Protein AF-A0A0C2GC02-F1 (afdb_monomer_lite)

Organism: NCBI:txid51022

pLDDT: mean 90.94, std 6.21, range [60.19, 98.12]

Radius of gyration: 29.65 Å; chains: 1; bounding box: 71×43×89 Å

Secondary structure (DSSP, 8-state):
-EEEEEE---STTHHHHHHHHHHHHEEEEEEEEE---HHHH-SSS-HHHHHHHHHHHHHHTT-----------PPPP-EEEEEEEETTEEEEEEEEESSS-EEETTEEGGGPSPGGGHHHHHHHHHHH-GGGGTTEEEEEEEESS-HHHHHHHHHHHHHHHHHHHHHHHT-HHHHHHHHHHHHHH-GGGTS-----PPPP-SSSSSSS--PPP---

Foldseek 3Di:
DDQEAEDDDLAQCQLVVQLVCCVVPHDDNGYYHYDDPQCSNPVPDDSVVSVVVSVVSNVVSVDDDDDDDDPDDDPDWLWDWDWFFFAFKIKIKIKTFAQLFEEEPNHGLCPQPDPVCSVVLCVLCVLLHSVLRRRMHMYMYMDDDDSVRRSLGNLLRVLQRSLVSCVPPNDDVVSVVSVVSCVVVPPSSPDHDPDYAADADPQADGNPGHDDDPVD

InterPro domains:
  IPR000692 rRNA 2'-O-methyltransferase fibrillarin-like [PF01269] (1-71)
  IPR000692 rRNA 2'-O-methyltransferase fibrillarin-like [SM01206] (1-88)
  IPR000754 Small ribosomal subunit protein uS9 [PF00380] (84-216)
  IPR000754 Small ribosomal subunit protein uS9 [PTHR21569] (73-213)
  IPR014721 Small ribosomal subunit protein uS5 domain 2-type fold, subgroup [G3DSA:3.30.230.10] (80-216)
  IPR020568 Ribosomal protein uS5 domain 2-type superfamily [SSF54211] (79-216)
  IPR020574 Small ribosomal subunit protein uS9, conserved site [PS00360] (144-162)
  IPR029063 S-adenosyl-L-methionine-dependent methyltransferase superfamily [G3DSA:3.40.50.150] (1-79)
  IPR029063 S-adenosyl-L-methionine-dependent methyltransferase superfamily [SSF53335] (2-70)

Structure (mmCIF, N/CA/C/O backbone):
data_AF-A0A0C2GC02-F1
#
_entry.id   AF-A0A0C2GC02-F1
#
loop_
_atom_site.group_PDB
_atom_site.id
_atom_site.type_symbol
_atom_site.label_atom_id
_atom_site.label_alt_id
_atom_site.label_comp_id
_atom_site.label_asym_id
_atom_site.label_entity_id
_atom_site.label_seq_id
_atom_site.pdbx_PDB_ins_code
_atom_site.Cartn_x
_atom_site.Cartn_y
_atom_site.Cartn_z
_atom_site.occupancy
_atom_site.B_iso_or_equiv
_atom_site.auth_seq_id
_atom_site.auth_comp_id
_atom_site.auth_asym_id
_atom_site.auth_atom_id
_atom_site.pdbx_PDB_model_num
ATOM 1 N N . MET A 1 1 ? -49.531 9.188 23.236 1.00 82.12 1 MET A N 1
ATOM 2 C CA . MET A 1 1 ? -48.493 8.493 24.030 1.00 82.12 1 MET A CA 1
ATOM 3 C C . MET A 1 1 ? -47.941 7.320 23.225 1.00 82.12 1 MET A C 1
ATOM 5 O O . MET A 1 1 ? -48.703 6.733 22.462 1.00 82.12 1 MET A O 1
ATOM 9 N N . VAL A 1 2 ? -46.659 6.990 23.385 1.00 90.81 2 VAL A N 1
ATOM 10 C CA . VAL A 1 2 ? -45.922 5.942 22.655 1.00 90.81 2 VAL A CA 1
ATOM 11 C C . VAL A 1 2 ? -45.600 4.745 23.552 1.00 90.81 2 VAL A C 1
ATOM 13 O O . VAL A 1 2 ? -45.550 4.872 24.775 1.00 90.81 2 VAL A O 1
ATOM 16 N N . ASP A 1 3 ? -45.385 3.586 22.935 1.00 90.94 3 ASP A N 1
ATOM 17 C CA . ASP A 1 3 ? -45.067 2.332 23.630 1.00 90.94 3 ASP A CA 1
ATOM 18 C C . ASP A 1 3 ? -43.562 2.168 23.892 1.00 90.94 3 ASP A C 1
ATOM 20 O O . ASP A 1 3 ? -43.160 1.498 24.844 1.00 90.94 3 ASP A O 1
ATOM 24 N N . THR A 1 4 ? -42.703 2.779 23.067 1.00 91.00 4 THR A N 1
ATOM 25 C CA . THR A 1 4 ? -41.245 2.726 23.235 1.00 91.00 4 THR A CA 1
ATOM 26 C C . THR A 1 4 ? -40.572 4.034 22.828 1.00 91.00 4 THR A C 1
ATOM 28 O O . THR A 1 4 ? -40.938 4.633 21.819 1.00 91.00 4 THR A O 1
ATOM 31 N N . ILE A 1 5 ? -39.573 4.463 23.600 1.00 91.19 5 ILE A N 1
ATOM 32 C CA . ILE A 1 5 ? -38.691 5.595 23.285 1.00 91.19 5 ILE A CA 1
ATOM 33 C C . ILE A 1 5 ? -37.275 5.064 23.068 1.00 91.19 5 ILE A C 1
ATOM 35 O O . ILE A 1 5 ? -36.738 4.367 23.922 1.00 91.19 5 ILE A O 1
ATOM 39 N N . PHE A 1 6 ? -36.660 5.412 21.940 1.00 91.31 6 PHE A N 1
ATOM 40 C CA . PHE A 1 6 ? -35.246 5.157 21.674 1.00 91.31 6 PHE A CA 1
ATOM 41 C C . PHE A 1 6 ? -34.476 6.478 21.693 1.00 91.31 6 PHE A C 1
ATOM 43 O O . PHE A 1 6 ? -34.928 7.459 21.102 1.00 91.31 6 PHE A O 1
ATOM 50 N N . SER A 1 7 ? -33.326 6.507 22.366 1.00 87.88 7 SER A N 1
ATOM 51 C CA . SER A 1 7 ? -32.489 7.700 22.491 1.00 87.88 7 SER A CA 1
ATOM 52 C C . SER A 1 7 ? -31.015 7.379 22.267 1.00 87.88 7 SER A C 1
ATOM 54 O O . SER A 1 7 ? -30.418 6.613 23.026 1.00 87.88 7 SER A O 1
ATOM 56 N N . ASP A 1 8 ? -30.440 8.025 21.249 1.00 86.81 8 ASP A N 1
ATOM 57 C CA . ASP A 1 8 ? -29.000 8.071 20.979 1.00 86.81 8 ASP A CA 1
ATOM 58 C C . ASP A 1 8 ? -28.486 9.519 21.022 1.00 86.81 8 ASP A C 1
ATOM 60 O O . ASP A 1 8 ? -28.055 10.099 20.023 1.00 86.81 8 ASP A O 1
ATOM 64 N N . VAL A 1 9 ? -28.599 10.144 22.195 1.00 81.50 9 VAL A N 1
ATOM 65 C CA . VAL A 1 9 ? -28.141 11.520 22.419 1.00 81.50 9 VAL A CA 1
ATOM 66 C C . VAL A 1 9 ? -26.695 11.505 22.909 1.00 81.50 9 VAL A C 1
ATOM 68 O O . VAL A 1 9 ? -26.395 10.914 23.936 1.00 81.50 9 VAL A O 1
ATOM 71 N N . ALA A 1 10 ? -25.798 12.202 22.210 1.00 81.81 10 ALA A N 1
ATOM 72 C CA . ALA A 1 10 ? -24.382 12.320 22.568 1.00 81.81 10 ALA A CA 1
ATOM 73 C C . ALA A 1 10 ? -24.085 13.614 23.359 1.00 81.81 10 ALA A C 1
ATOM 75 O O . ALA A 1 10 ? -23.298 14.449 22.919 1.00 81.81 10 ALA A O 1
ATOM 76 N N . GLN A 1 11 ? -24.746 13.807 24.503 1.00 83.12 11 GLN A N 1
ATOM 77 C CA . GLN A 1 11 ? -24.553 14.957 25.408 1.00 83.12 11 GLN A CA 1
ATOM 78 C C . GLN A 1 11 ? -24.331 14.473 26.852 1.00 83.12 11 GLN A C 1
ATOM 80 O O . GLN A 1 11 ? -24.552 13.295 27.104 1.00 83.12 11 GLN A O 1
ATOM 85 N N . PRO A 1 12 ? -23.926 15.326 27.809 1.00 85.31 12 PRO A N 1
ATOM 86 C CA . PRO A 1 12 ? -23.768 14.912 29.210 1.00 85.31 12 PRO A CA 1
ATOM 87 C C . PRO A 1 12 ? -25.067 14.544 29.941 1.00 85.31 12 PRO A C 1
ATOM 89 O O . PRO A 1 12 ? -25.057 13.701 30.830 1.00 85.31 12 PRO A O 1
ATOM 92 N N . ASP A 1 13 ? -26.201 15.111 29.527 1.00 87.56 13 ASP A N 1
ATOM 93 C CA . ASP A 1 13 ? -27.498 14.977 30.208 1.00 87.56 13 ASP A CA 1
ATOM 94 C C . ASP A 1 13 ? -28.393 13.853 29.631 1.00 87.56 13 ASP A C 1
ATOM 96 O O . ASP A 1 13 ? -29.618 13.994 29.564 1.00 87.56 13 ASP A O 1
ATOM 100 N N . GLN A 1 14 ? -27.818 12.735 29.170 1.00 88.06 14 GLN A N 1
ATOM 101 C CA . GLN A 1 14 ? -28.557 11.711 28.400 1.00 88.06 14 GLN A CA 1
ATOM 102 C C . GLN A 1 14 ? -29.743 11.134 29.185 1.00 88.06 14 GLN A C 1
ATOM 104 O O . GLN A 1 14 ? -30.869 11.140 28.678 1.00 88.06 14 GLN A O 1
ATOM 109 N N . ALA A 1 15 ? -29.521 10.693 30.430 1.00 89.44 15 ALA A N 1
ATOM 110 C CA . ALA A 1 15 ? -30.567 10.148 31.294 1.00 89.44 15 ALA A CA 1
ATOM 111 C C . ALA A 1 15 ? -31.704 11.145 31.533 1.00 89.44 15 ALA A C 1
ATOM 113 O O . ALA A 1 15 ? -32.876 10.780 31.436 1.00 89.44 15 ALA A O 1
ATOM 114 N N . ARG A 1 16 ? -31.369 12.416 31.789 1.00 89.75 16 ARG A N 1
ATOM 115 C CA . ARG A 1 16 ? -32.354 13.472 32.060 1.00 89.75 16 ARG A CA 1
ATOM 116 C C . ARG A 1 16 ? -33.248 13.727 30.850 1.00 89.75 16 ARG A C 1
ATOM 118 O O . ARG A 1 16 ? -34.461 13.845 30.998 1.00 89.75 16 ARG A O 1
ATOM 125 N N . ILE A 1 17 ? -32.664 13.788 29.653 1.00 89.62 17 ILE A N 1
ATOM 126 C CA . ILE A 1 17 ? -33.411 14.004 28.405 1.00 89.62 17 ILE A CA 1
ATOM 127 C C . ILE A 1 17 ? -34.372 12.839 28.146 1.00 89.62 17 ILE A C 1
ATOM 129 O O . ILE A 1 17 ? -35.530 13.055 27.786 1.00 89.62 17 ILE A O 1
ATOM 133 N N . VAL A 1 18 ? -33.919 11.600 28.358 1.00 91.38 18 VAL A N 1
ATOM 134 C CA . VAL A 1 18 ? -34.775 10.414 28.207 1.00 91.38 18 VAL A CA 1
ATOM 135 C C . VAL A 1 18 ? -35.901 10.409 29.232 1.00 91.38 18 VAL A C 1
ATOM 137 O O . VAL A 1 18 ? -37.047 10.162 28.858 1.00 91.38 18 VAL A O 1
ATOM 140 N N . ALA A 1 19 ? -35.605 10.739 30.489 1.00 91.06 19 ALA A N 1
ATOM 141 C CA . ALA A 1 19 ? -36.606 10.804 31.544 1.00 91.06 19 ALA A CA 1
ATOM 142 C C . ALA A 1 19 ? -37.679 11.864 31.263 1.00 91.06 19 ALA A C 1
ATOM 144 O O . ALA A 1 19 ? -38.868 11.553 31.282 1.00 91.06 19 ALA A O 1
ATOM 145 N N . LEU A 1 20 ? -37.274 13.087 30.902 1.00 91.31 20 LEU A N 1
ATOM 146 C CA . LEU A 1 20 ? -38.199 14.174 30.570 1.00 91.31 20 LEU A CA 1
ATOM 147 C C . LEU A 1 20 ? -39.129 13.795 29.407 1.00 91.31 20 LEU A C 1
ATOM 149 O O . LEU A 1 20 ? -40.334 14.044 29.449 1.00 91.31 20 LEU A O 1
ATOM 153 N N . ASN A 1 21 ? -38.578 13.172 28.364 1.00 90.50 21 ASN A N 1
ATOM 154 C CA . ASN A 1 21 ? -39.373 12.724 27.224 1.00 90.50 21 ASN A CA 1
ATOM 155 C C . ASN A 1 21 ? -40.328 11.595 27.610 1.00 90.50 21 ASN A C 1
ATOM 157 O O . ASN A 1 21 ? -41.467 11.561 27.148 1.00 90.50 21 ASN A O 1
ATOM 161 N N . ALA A 1 22 ? -39.900 10.684 28.474 1.00 91.62 22 ALA A N 1
ATOM 162 C CA . ALA A 1 22 ? -40.752 9.590 28.888 1.00 91.62 22 ALA A CA 1
ATOM 163 C C . ALA A 1 22 ? -41.914 10.024 29.776 1.00 91.62 22 ALA A C 1
ATOM 165 O O . ALA A 1 22 ? -43.023 9.551 29.547 1.00 91.62 22 ALA A O 1
ATOM 166 N N . HIS A 1 23 ? -41.708 10.960 30.704 1.00 90.00 23 HIS A N 1
ATOM 167 C CA . HIS A 1 23 ? -42.801 11.501 31.524 1.00 90.00 23 HIS A CA 1
ATOM 168 C C . HIS A 1 23 ? -43.909 12.132 30.676 1.00 90.00 23 HIS A C 1
ATOM 170 O O . HIS A 1 23 ? -45.086 12.005 31.001 1.00 90.00 23 HIS A O 1
ATOM 176 N N . ASN A 1 24 ? -43.542 12.778 29.567 1.00 90.81 24 ASN A N 1
ATOM 177 C CA . ASN A 1 24 ? -44.498 13.456 28.694 1.00 90.81 24 ASN A CA 1
ATOM 178 C C . ASN A 1 24 ? -45.141 12.528 27.654 1.00 90.81 24 ASN A C 1
ATOM 180 O O . ASN A 1 24 ? -46.307 12.705 27.296 1.00 90.81 24 ASN A O 1
ATOM 184 N N . PHE A 1 25 ? -44.385 11.562 27.123 1.00 91.44 25 PHE A N 1
ATOM 185 C CA . PHE A 1 25 ? -44.789 10.837 25.918 1.00 91.44 25 PHE A CA 1
ATOM 186 C C . PHE A 1 25 ? -44.961 9.330 26.105 1.00 91.44 25 PHE A C 1
ATOM 188 O O . PHE A 1 25 ? -45.673 8.729 25.295 1.00 91.44 25 PHE A O 1
ATOM 195 N N . LEU A 1 26 ? -44.370 8.705 27.126 1.00 92.31 26 LEU A N 1
ATOM 196 C CA . LEU A 1 26 ? -44.420 7.254 27.319 1.00 92.31 26 LEU A CA 1
ATOM 197 C C . LEU A 1 26 ? -45.719 6.838 28.021 1.00 92.31 26 LEU A C 1
ATOM 199 O O . LEU A 1 26 ? -46.133 7.441 29.008 1.00 92.31 26 LEU A O 1
ATOM 203 N N . LYS A 1 27 ? -46.376 5.788 27.520 1.00 92.12 27 LYS A N 1
ATOM 204 C CA . LYS A 1 27 ? -47.520 5.179 28.218 1.00 92.12 27 LYS A CA 1
ATOM 205 C C . LYS A 1 27 ? -47.059 4.512 29.519 1.00 92.12 27 LYS A C 1
ATOM 207 O O . LYS A 1 27 ? -45.935 4.015 29.605 1.00 92.12 27 LYS A O 1
ATOM 212 N N . ASN A 1 28 ? -47.961 4.394 30.494 1.00 85.56 28 ASN A N 1
ATOM 213 C CA . ASN A 1 28 ? -47.717 3.588 31.691 1.00 85.56 28 ASN A CA 1
ATOM 214 C C . ASN A 1 28 ? -47.395 2.136 31.298 1.00 85.56 28 ASN A C 1
ATOM 216 O O . ASN A 1 28 ? -48.213 1.463 30.677 1.00 85.56 28 ASN A O 1
ATOM 220 N N . GLY A 1 29 ? -46.195 1.669 31.654 1.00 84.19 29 GLY A N 1
ATOM 221 C CA . GLY A 1 29 ? -45.695 0.339 31.288 1.00 84.19 29 GLY A CA 1
ATOM 222 C C . GLY A 1 29 ? -44.924 0.264 29.963 1.00 84.19 29 GLY A C 1
ATOM 223 O O . GLY A 1 29 ? -44.465 -0.821 29.612 1.00 84.19 29 GLY A O 1
ATOM 224 N N . GLY A 1 30 ? -44.743 1.385 29.255 1.00 89.31 30 GLY A N 1
ATOM 225 C CA . GLY A 1 30 ? -43.895 1.466 28.063 1.00 89.31 3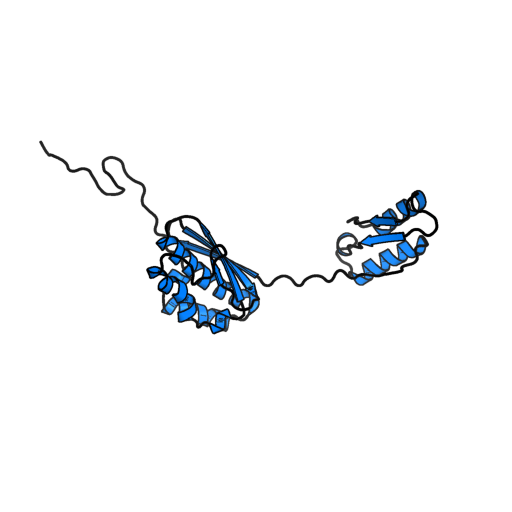0 GLY A CA 1
ATOM 226 C C . GLY A 1 30 ? -42.403 1.265 28.360 1.00 89.31 30 GLY A C 1
ATOM 227 O O . GLY A 1 30 ? -41.973 1.153 29.512 1.00 89.31 30 GLY A O 1
ATOM 228 N N . HIS A 1 31 ? -41.591 1.209 27.307 1.00 91.38 31 HIS A N 1
ATOM 229 C CA . HIS A 1 31 ? -40.156 0.925 27.403 1.00 91.38 31 HIS A CA 1
ATOM 230 C C . HIS A 1 31 ? -39.291 2.081 26.894 1.00 91.38 31 HIS A C 1
ATOM 232 O O . HIS A 1 31 ? -39.675 2.815 25.990 1.00 91.38 31 HIS A O 1
ATOM 238 N N . ALA A 1 32 ? -38.099 2.244 27.465 1.00 90.94 32 ALA A N 1
ATOM 239 C CA . ALA A 1 32 ? -37.097 3.170 26.955 1.00 90.94 32 ALA A CA 1
ATOM 240 C C . ALA A 1 32 ? -35.789 2.422 26.701 1.00 90.94 32 ALA A C 1
ATOM 242 O O . ALA A 1 32 ? -35.354 1.624 27.530 1.00 90.94 32 ALA A O 1
ATOM 243 N N . VAL A 1 33 ? -35.178 2.690 25.553 1.00 91.06 33 VAL A N 1
ATOM 244 C CA . VAL A 1 33 ? -33.873 2.168 25.152 1.00 91.06 33 VAL A CA 1
ATOM 245 C C . VAL A 1 33 ? -32.942 3.361 24.989 1.00 91.06 33 VAL A C 1
ATOM 247 O O . VAL A 1 33 ? -33.196 4.251 24.178 1.00 91.06 33 VAL A O 1
ATOM 250 N N . ILE A 1 34 ? -31.873 3.389 25.779 1.00 89.6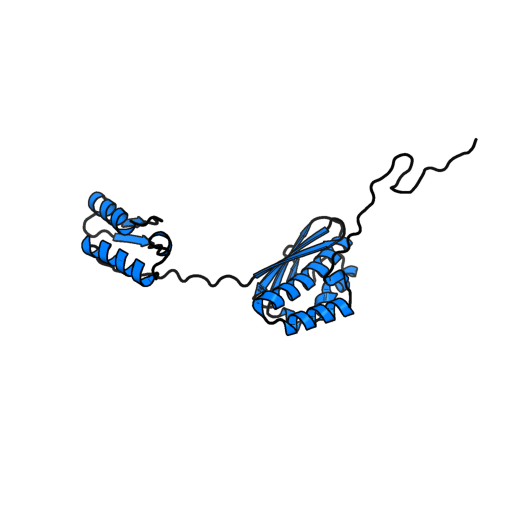9 34 ILE A N 1
ATOM 251 C CA . ILE A 1 34 ? -30.881 4.463 25.787 1.00 89.69 34 ILE A CA 1
ATOM 252 C C . ILE A 1 34 ? -29.506 3.886 25.465 1.00 89.69 34 ILE A C 1
ATOM 254 O O . ILE A 1 34 ? -29.081 2.902 26.070 1.00 89.69 34 ILE A O 1
ATOM 258 N N . SER A 1 35 ? -28.794 4.499 24.522 1.00 88.69 35 SER A N 1
ATOM 259 C CA . SER A 1 35 ? -27.381 4.202 24.295 1.00 88.69 35 SER A CA 1
ATOM 260 C C . SER A 1 35 ? -26.511 5.178 25.082 1.00 88.69 35 SER A C 1
ATOM 262 O O . SER A 1 35 ? -26.311 6.314 24.660 1.00 88.69 35 SER A O 1
ATOM 264 N N . ILE A 1 36 ? -25.972 4.722 26.215 1.00 87.62 36 ILE A N 1
ATOM 265 C CA . ILE A 1 36 ? -25.091 5.536 27.061 1.00 87.62 36 ILE A CA 1
ATOM 266 C C . ILE A 1 36 ? -23.689 5.581 26.443 1.00 87.62 36 ILE A C 1
ATOM 268 O O . ILE A 1 36 ? -22.936 4.605 26.482 1.00 87.62 36 ILE A O 1
ATOM 272 N N . LYS A 1 37 ? -23.322 6.729 25.868 1.00 86.44 37 LYS A N 1
ATOM 273 C CA . LYS A 1 37 ? -21.970 6.982 25.339 1.00 86.44 37 LYS A CA 1
ATOM 274 C C . LYS A 1 37 ? -21.106 7.631 26.420 1.00 86.44 37 LYS A C 1
ATOM 276 O O . LYS A 1 37 ? -21.046 8.855 26.491 1.00 86.44 37 LYS A O 1
ATOM 281 N N . ALA A 1 38 ? -20.422 6.817 27.229 1.00 86.12 38 ALA A N 1
ATOM 282 C CA . ALA A 1 38 ? -19.653 7.279 28.393 1.00 86.12 38 ALA A CA 1
ATOM 283 C C . ALA A 1 38 ? -18.686 8.442 28.082 1.00 86.12 38 ALA A C 1
ATOM 285 O O . ALA A 1 38 ? -18.761 9.478 28.732 1.00 86.12 38 ALA A O 1
ATOM 286 N N . ASN A 1 39 ? -17.889 8.338 27.010 1.00 83.88 39 ASN A N 1
ATOM 287 C CA . ASN A 1 39 ? -16.933 9.386 26.612 1.00 83.88 39 ASN A CA 1
ATOM 288 C C . ASN A 1 39 ? -17.579 10.740 26.260 1.00 83.88 39 ASN A C 1
ATOM 290 O O . ASN A 1 39 ? -16.888 11.754 26.253 1.00 83.88 39 ASN A O 1
ATOM 294 N N . CYS A 1 40 ? -18.865 10.761 25.890 1.00 83.81 40 CYS A N 1
ATOM 295 C CA . CYS A 1 40 ? -19.594 11.998 25.593 1.00 83.81 40 CYS A CA 1
ATOM 296 C C . CYS A 1 40 ? -20.165 12.658 26.853 1.00 83.81 40 CYS A C 1
ATOM 298 O O . CYS A 1 40 ? -20.552 13.823 26.793 1.00 83.81 40 CYS A O 1
ATOM 300 N N . ILE A 1 41 ? -20.262 11.910 27.954 1.00 85.12 41 ILE A N 1
ATOM 301 C CA . ILE A 1 41 ? -20.762 12.403 29.238 1.00 85.12 41 ILE A CA 1
ATOM 302 C C . ILE A 1 41 ? -19.599 12.913 30.066 1.00 85.12 41 ILE A C 1
ATOM 304 O O . ILE A 1 41 ? -19.606 14.060 30.499 1.00 85.12 41 ILE A O 1
ATOM 308 N N . ASP A 1 42 ? -18.586 12.068 30.222 1.00 85.25 42 ASP A N 1
ATOM 309 C CA . ASP A 1 42 ? -17.354 12.414 30.901 1.00 85.25 42 ASP A CA 1
ATOM 310 C C . ASP A 1 42 ? -16.203 11.651 30.242 1.00 85.25 42 ASP A C 1
ATOM 312 O O . ASP A 1 42 ? -16.152 10.422 30.248 1.00 85.25 42 ASP A O 1
ATOM 316 N N . SER A 1 43 ? -15.291 12.393 29.616 1.00 84.62 43 SER A N 1
ATOM 317 C CA . SER A 1 43 ? -14.111 11.831 28.957 1.00 84.62 43 SER A CA 1
ATOM 318 C C . SER A 1 43 ? -12.987 11.472 29.930 1.00 84.62 43 SER A C 1
ATOM 320 O O . SER A 1 43 ? -11.992 10.890 29.504 1.00 84.62 43 SER A O 1
ATOM 322 N N . THR A 1 44 ? -13.091 11.892 31.192 1.00 87.88 44 THR A N 1
ATOM 323 C CA . THR A 1 44 ? -12.041 11.738 32.207 1.00 87.88 44 THR A CA 1
ATOM 324 C C . THR A 1 44 ? -12.320 10.602 33.181 1.00 87.88 44 THR A C 1
ATOM 326 O O . THR A 1 44 ? -11.379 10.017 33.713 1.00 87.88 44 THR A O 1
ATOM 329 N N . ALA A 1 45 ? -13.591 10.267 33.393 1.00 87.81 45 ALA A N 1
ATOM 330 C CA . ALA A 1 45 ? -14.004 9.184 34.270 1.00 87.81 45 ALA A CA 1
ATOM 331 C C . ALA A 1 45 ? -14.010 7.820 33.561 1.00 87.81 45 ALA A C 1
ATOM 333 O O . ALA A 1 45 ? -14.203 7.714 32.347 1.00 87.81 45 ALA A O 1
ATOM 334 N N . GLU A 1 46 ? -13.846 6.754 34.346 1.00 86.69 46 GLU A N 1
ATOM 335 C CA . GLU A 1 46 ? -13.954 5.387 33.839 1.00 86.69 46 GLU A CA 1
ATOM 336 C C . GLU A 1 46 ? -15.378 5.104 33.314 1.00 86.69 46 GLU A C 1
ATOM 338 O O . GLU A 1 46 ? -16.359 5.451 33.985 1.00 86.69 46 GLU A O 1
ATOM 343 N N . PRO A 1 47 ? -15.538 4.437 32.151 1.00 86.38 47 PRO A N 1
ATOM 344 C CA . PRO A 1 47 ? -16.847 4.221 31.529 1.00 86.38 47 PRO A CA 1
ATOM 345 C C . PRO A 1 47 ? -17.869 3.512 32.421 1.00 86.38 47 PRO A C 1
ATOM 347 O O . PRO A 1 47 ? -19.064 3.794 32.334 1.00 86.38 47 PRO A O 1
ATOM 350 N N . GLU A 1 48 ? -17.407 2.608 33.286 1.00 86.75 48 GLU A N 1
ATOM 351 C CA . GLU A 1 48 ? -18.254 1.882 34.237 1.00 86.75 48 GLU A CA 1
ATOM 352 C C . GLU A 1 48 ? -18.870 2.820 35.281 1.00 86.75 48 GLU A C 1
ATOM 354 O O . GLU A 1 48 ? -20.056 2.708 35.594 1.00 86.75 48 GLU A O 1
ATOM 359 N N . ALA A 1 49 ? -18.090 3.788 35.772 1.00 88.19 49 ALA A N 1
ATOM 360 C CA . ALA A 1 49 ? -18.544 4.772 36.748 1.00 88.19 49 ALA A CA 1
ATOM 361 C C . ALA A 1 49 ? -19.558 5.744 36.129 1.00 88.19 49 ALA A C 1
ATOM 363 O O . ALA A 1 49 ? -20.604 6.013 36.722 1.00 88.19 49 ALA A O 1
ATOM 364 N N . VAL A 1 50 ? -19.293 6.213 34.904 1.00 87.31 50 VAL A N 1
ATOM 365 C CA . VAL A 1 50 ? -20.217 7.079 34.152 1.00 87.31 50 VAL A CA 1
ATOM 366 C C . VAL A 1 50 ? -21.537 6.358 33.883 1.00 87.31 50 VAL A C 1
ATOM 368 O O . VAL A 1 50 ? -22.614 6.914 34.101 1.00 87.31 50 VAL A O 1
ATOM 371 N N . PHE A 1 51 ? -21.464 5.095 33.462 1.00 88.25 51 PHE A N 1
ATOM 372 C CA . PHE A 1 51 ? -22.643 4.270 33.227 1.00 88.25 51 PHE A CA 1
ATOM 373 C C . PHE A 1 51 ? -23.459 4.057 34.507 1.00 88.25 51 PHE A C 1
ATOM 375 O O . PHE A 1 51 ? -24.676 4.242 34.495 1.00 88.25 51 PHE A O 1
ATOM 382 N N . ALA A 1 52 ? -22.803 3.717 35.622 1.00 88.69 52 ALA A N 1
ATOM 383 C CA . ALA A 1 52 ? -23.466 3.572 36.915 1.00 88.69 52 ALA A CA 1
ATOM 384 C C . ALA A 1 52 ? -24.165 4.874 37.340 1.00 88.69 52 ALA A C 1
ATOM 386 O O . ALA A 1 52 ? -25.304 4.833 37.809 1.00 88.69 52 ALA A O 1
ATOM 387 N N . GLY A 1 53 ? -23.523 6.024 37.112 1.00 89.50 53 GLY A N 1
ATOM 388 C CA . GLY A 1 53 ? -24.106 7.344 37.346 1.00 89.50 53 GLY A CA 1
ATOM 389 C C . GLY A 1 53 ? -25.384 7.583 36.539 1.00 89.50 53 GLY A C 1
ATOM 390 O O . GLY A 1 53 ? -26.410 7.949 37.110 1.00 89.50 53 GLY A O 1
ATOM 391 N N . GLU A 1 54 ? -25.366 7.319 35.232 1.00 89.12 54 GLU A N 1
ATOM 392 C CA . GLU A 1 54 ? -26.553 7.481 34.377 1.00 89.12 54 GLU A CA 1
ATOM 393 C C . GLU A 1 54 ? -27.686 6.514 34.740 1.00 89.12 54 GLU A C 1
ATOM 395 O O . GLU A 1 54 ? -28.855 6.904 34.771 1.00 89.12 54 GLU A O 1
ATOM 400 N N . VAL A 1 55 ? -27.365 5.261 35.074 1.00 89.12 55 VAL A N 1
ATOM 401 C CA . VAL A 1 55 ? -28.365 4.287 35.533 1.00 89.12 55 VAL A CA 1
ATOM 402 C C . VAL A 1 55 ? -28.995 4.728 36.853 1.00 89.12 55 VAL A C 1
ATOM 404 O O . VAL A 1 55 ? -30.200 4.555 37.034 1.00 89.12 55 VAL A O 1
ATOM 407 N N . ASN A 1 56 ? -28.218 5.310 37.769 1.00 90.75 56 ASN A N 1
ATOM 408 C CA . ASN A 1 56 ? -28.747 5.832 39.027 1.00 90.75 56 ASN A CA 1
ATOM 409 C C . ASN A 1 56 ? -29.705 7.008 38.791 1.00 90.75 56 ASN A C 1
ATOM 411 O O . ASN A 1 56 ? -30.814 6.975 39.320 1.00 90.75 56 ASN A O 1
ATOM 415 N N . LYS A 1 57 ? -29.361 7.955 37.907 1.00 89.62 57 LYS A N 1
ATOM 416 C CA . LYS A 1 57 ? -30.270 9.046 37.499 1.00 89.62 57 LYS A CA 1
ATOM 417 C C . LYS A 1 57 ? -31.584 8.515 36.908 1.00 89.62 57 LYS A C 1
ATOM 419 O O . LYS A 1 57 ? -32.662 8.995 37.237 1.00 89.62 57 LYS A O 1
ATOM 424 N N . LEU A 1 58 ? -31.526 7.481 36.062 1.00 88.81 58 LEU A N 1
ATOM 425 C CA . LEU A 1 58 ? -32.735 6.853 35.506 1.00 88.81 58 LEU A CA 1
ATOM 426 C C . LEU A 1 58 ? -33.574 6.132 36.576 1.00 88.81 58 LEU A C 1
ATOM 428 O O . LEU A 1 58 ? -34.804 6.154 36.510 1.00 88.81 58 LEU A O 1
ATOM 432 N N . LYS A 1 59 ? -32.933 5.505 37.571 1.00 89.25 59 LYS A N 1
ATOM 433 C CA . LYS A 1 59 ? -33.629 4.872 38.704 1.00 89.25 59 LYS A CA 1
ATOM 434 C C . LYS A 1 59 ? -34.350 5.897 39.580 1.00 89.25 59 LYS A C 1
ATOM 436 O O . LYS A 1 59 ? -35.471 5.619 40.004 1.00 89.25 59 LYS A O 1
ATOM 441 N N . GLU A 1 60 ? -33.739 7.057 39.829 1.00 90.19 60 GLU A N 1
ATOM 442 C CA . GLU A 1 60 ? -34.376 8.180 40.539 1.00 90.19 60 GLU A CA 1
ATOM 443 C C . GLU A 1 60 ? -35.662 8.625 39.823 1.00 90.19 60 GLU A C 1
ATOM 445 O O . GLU A 1 60 ? -36.695 8.838 40.457 1.00 90.19 60 GLU A O 1
ATOM 450 N N . GLU A 1 61 ? -35.648 8.609 38.490 1.00 87.38 61 GLU A N 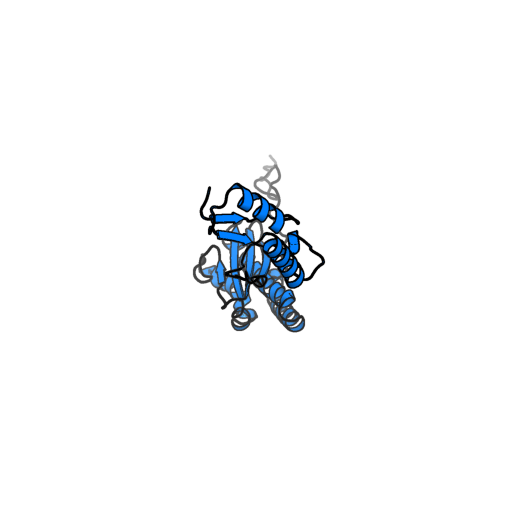1
ATOM 451 C CA . GLU A 1 61 ? -36.793 8.903 37.618 1.00 87.38 61 GLU A CA 1
ATOM 452 C C . GLU A 1 61 ? -37.769 7.718 37.438 1.00 87.38 61 GLU A C 1
ATOM 454 O O . GLU A 1 61 ? -38.604 7.707 36.533 1.00 87.38 61 GLU A O 1
ATOM 459 N N . LYS A 1 62 ? -37.704 6.712 38.324 1.00 86.19 62 LYS A N 1
ATOM 460 C CA . LYS A 1 62 ? -38.582 5.524 38.387 1.00 86.19 62 LYS A CA 1
ATOM 461 C C . LYS A 1 62 ? -38.456 4.539 37.218 1.00 86.19 62 LYS A C 1
ATOM 463 O O . LYS A 1 62 ? -39.312 3.658 37.072 1.00 86.19 62 LYS A O 1
ATOM 468 N N . PHE A 1 63 ? -37.391 4.599 36.422 1.00 86.00 63 PHE A N 1
ATOM 469 C CA . PHE A 1 63 ? -37.121 3.548 35.442 1.00 86.00 63 PHE A CA 1
ATOM 470 C C . PHE A 1 63 ? -36.573 2.285 36.098 1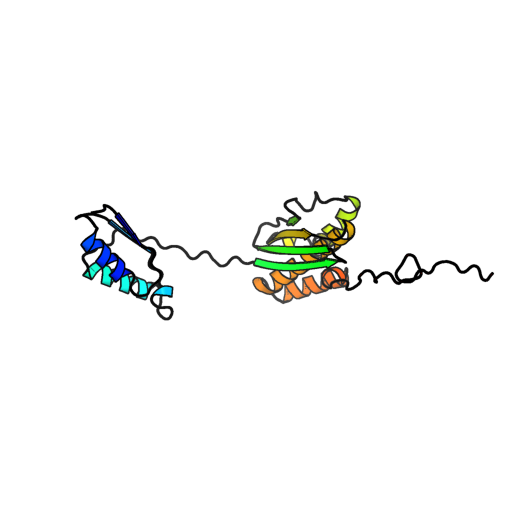.00 86.00 63 PHE A C 1
ATOM 472 O O . PHE A 1 63 ? -35.716 2.326 36.979 1.00 86.00 63 PHE A O 1
ATOM 479 N N . LYS A 1 64 ? -37.040 1.131 35.612 1.00 86.06 64 LYS A N 1
ATOM 480 C CA . LYS A 1 64 ? -36.533 -0.188 36.003 1.00 86.06 64 LYS A CA 1
ATOM 481 C C . LYS A 1 64 ? -35.613 -0.719 34.897 1.00 86.06 64 LYS A C 1
ATOM 483 O O . LYS A 1 64 ? -36.125 -1.031 33.819 1.00 86.06 64 LYS A O 1
ATOM 488 N N . PRO A 1 65 ? -34.292 -0.837 35.130 1.00 84.62 65 PRO A N 1
ATOM 489 C CA . PRO A 1 65 ? -33.386 -1.465 34.173 1.00 84.62 65 PRO A CA 1
ATOM 490 C C . PRO A 1 65 ? -33.817 -2.914 33.919 1.00 84.62 65 PRO A C 1
ATOM 492 O O . PRO A 1 65 ? -34.039 -3.660 34.873 1.00 84.62 65 PRO A O 1
ATOM 495 N N . ARG A 1 66 ? -33.968 -3.303 32.648 1.00 85.06 66 ARG A N 1
ATOM 496 C CA . ARG A 1 66 ? -34.342 -4.674 32.252 1.00 85.06 66 ARG A CA 1
ATOM 497 C C . ARG A 1 66 ? -33.185 -5.434 31.629 1.00 85.06 66 ARG A C 1
ATOM 499 O O . ARG A 1 66 ? -32.853 -6.518 32.085 1.00 85.06 66 ARG A O 1
ATOM 506 N N . GLU A 1 67 ? -32.600 -4.862 30.587 1.00 82.94 67 GLU A N 1
ATOM 507 C CA . GLU A 1 67 ? -31.564 -5.501 29.788 1.00 82.94 67 GLU A CA 1
ATOM 508 C C . GLU A 1 67 ? -30.421 -4.514 29.570 1.00 82.94 67 GLU A C 1
ATOM 510 O O . GLU A 1 67 ? -30.649 -3.327 29.324 1.00 82.94 67 GLU A O 1
ATOM 515 N N . GLN A 1 68 ? -29.193 -5.011 29.692 1.00 80.50 68 GLN A N 1
ATOM 516 C CA . GLN A 1 68 ? -27.980 -4.245 29.458 1.00 80.50 68 GLN A CA 1
ATOM 517 C C . GLN A 1 68 ? -27.176 -4.933 28.358 1.00 80.50 68 GLN A C 1
ATOM 519 O O . GLN A 1 68 ? -26.710 -6.057 28.530 1.00 80.50 68 GLN A O 1
ATOM 524 N N . GLY A 1 69 ? -27.004 -4.238 27.234 1.00 77.06 69 GLY A N 1
ATOM 525 C CA . GLY A 1 69 ? -26.132 -4.664 26.146 1.00 77.06 69 GLY A CA 1
ATOM 526 C C . GLY A 1 69 ? -24.845 -3.849 26.145 1.00 77.06 69 GLY A C 1
ATOM 527 O O . GLY A 1 69 ? -24.880 -2.629 25.989 1.00 77.06 69 GLY A O 1
ATOM 528 N N . THR A 1 70 ? -23.700 -4.509 26.287 1.00 73.31 70 THR A N 1
ATOM 529 C CA . THR A 1 70 ? -22.400 -3.858 26.100 1.00 73.31 70 THR A CA 1
ATOM 530 C C . THR A 1 70 ? -22.053 -3.885 24.616 1.00 73.31 70 THR A C 1
ATOM 532 O O . THR A 1 70 ? -21.846 -4.954 24.043 1.00 73.31 70 THR A O 1
ATOM 535 N N . MET A 1 71 ? -21.953 -2.720 23.972 1.00 67.69 71 MET A N 1
ATOM 536 C CA . MET A 1 71 ? -21.342 -2.643 22.644 1.00 67.69 71 MET A CA 1
ATOM 537 C C . MET A 1 71 ? -19.835 -2.871 22.805 1.00 67.69 71 MET A C 1
ATOM 539 O O . MET A 1 71 ? -19.104 -1.966 23.206 1.00 67.69 71 MET A O 1
ATOM 543 N N . THR A 1 72 ? -19.361 -4.092 22.547 1.00 63.41 72 THR A N 1
ATOM 544 C CA . THR A 1 72 ? -17.928 -4.407 22.614 1.00 63.41 72 THR A CA 1
ATOM 545 C C . THR A 1 72 ? -17.168 -3.526 21.632 1.00 63.41 72 THR A C 1
ATOM 547 O O . THR A 1 72 ? -17.453 -3.528 20.430 1.00 63.41 72 THR A O 1
ATOM 550 N N . ARG A 1 73 ? -16.186 -2.778 22.138 1.00 60.19 73 ARG A N 1
ATOM 551 C CA . ARG A 1 73 ? -15.270 -1.985 21.320 1.00 60.19 73 ARG A CA 1
ATOM 552 C C . ARG A 1 73 ? -14.513 -2.955 20.411 1.00 60.19 73 ARG A C 1
ATOM 554 O O . ARG A 1 73 ? -13.736 -3.765 20.902 1.00 60.19 73 ARG A O 1
ATOM 561 N N . GLN A 1 74 ? -14.774 -2.915 19.103 1.00 63.00 74 GLN A N 1
ATOM 562 C CA . GLN A 1 74 ? -13.979 -3.689 18.149 1.00 63.00 74 GLN A CA 1
ATOM 563 C C . GLN A 1 74 ? -12.516 -3.265 18.301 1.00 63.00 74 GLN A C 1
ATOM 565 O O . GLN A 1 74 ? -12.220 -2.066 18.306 1.00 63.00 74 GLN A O 1
ATOM 570 N N . GLU A 1 75 ? -11.615 -4.235 18.463 1.00 68.75 75 GLU A N 1
ATOM 571 C CA . GLU A 1 75 ? -10.184 -3.950 18.522 1.00 68.75 75 GLU A CA 1
ATOM 572 C C . GLU A 1 75 ? -9.760 -3.151 17.280 1.00 68.75 75 GLU A C 1
ATOM 574 O O . GLU A 1 75 ? -10.240 -3.420 16.169 1.00 68.75 75 GLU A O 1
ATOM 579 N N . PRO A 1 76 ? -8.875 -2.151 17.437 1.00 72.19 76 PRO A N 1
ATOM 580 C CA . PRO A 1 76 ? -8.413 -1.366 16.309 1.00 72.19 76 PRO A CA 1
ATOM 581 C C . PRO A 1 76 ? -7.741 -2.290 15.291 1.00 72.19 76 PRO A C 1
ATOM 583 O O . PRO A 1 76 ? -6.813 -3.034 15.607 1.00 72.19 76 PRO A O 1
ATOM 586 N N . ILE A 1 77 ? -8.214 -2.228 14.046 1.00 83.25 77 ILE A N 1
ATOM 587 C CA . ILE A 1 77 ? -7.721 -3.080 12.965 1.00 83.25 77 ILE A CA 1
ATOM 588 C C . ILE A 1 77 ? -6.224 -2.808 12.774 1.00 83.25 77 ILE A C 1
ATOM 590 O O . ILE A 1 77 ? -5.825 -1.701 12.402 1.00 83.25 77 ILE A O 1
ATOM 594 N N . GLN A 1 78 ? -5.393 -3.827 13.003 1.00 90.00 78 GLN A N 1
ATOM 595 C CA . GLN A 1 78 ? -3.959 -3.765 12.727 1.00 90.00 78 GLN A CA 1
ATOM 596 C C . GLN A 1 78 ? -3.746 -3.677 11.216 1.00 90.00 78 GLN A C 1
ATOM 598 O O . GLN A 1 78 ? -3.800 -4.680 10.497 1.00 90.00 78 GLN A O 1
ATOM 603 N N . ALA A 1 79 ? -3.561 -2.450 10.733 1.00 93.94 79 ALA A N 1
ATOM 604 C CA . ALA A 1 79 ? -3.406 -2.155 9.324 1.00 93.94 79 ALA A CA 1
ATOM 605 C C . ALA A 1 79 ? -2.377 -1.050 9.072 1.00 93.94 79 ALA A C 1
ATOM 607 O O . ALA A 1 79 ? -2.188 -0.113 9.853 1.00 93.94 79 ALA A O 1
ATOM 608 N N . VAL A 1 80 ? -1.724 -1.161 7.922 1.00 96.25 80 VAL A N 1
ATOM 609 C CA . VAL A 1 80 ? -0.780 -0.185 7.383 1.00 96.25 80 VAL A CA 1
ATOM 610 C C . VAL A 1 80 ? -1.093 0.067 5.919 1.00 96.25 80 VAL A C 1
ATOM 612 O O . VAL A 1 80 ? -1.401 -0.848 5.153 1.00 96.25 80 VAL A O 1
ATOM 615 N N . GLN A 1 81 ? -0.978 1.331 5.527 1.00 97.06 81 GLN A N 1
ATOM 616 C CA . GLN A 1 81 ? -1.134 1.757 4.148 1.00 97.06 81 GLN A CA 1
ATOM 617 C C . GLN A 1 81 ? 0.197 2.282 3.622 1.00 97.06 81 GLN A C 1
ATOM 619 O O . GLN A 1 81 ? 0.834 3.136 4.236 1.00 97.06 81 GLN A O 1
ATOM 624 N N . THR A 1 82 ? 0.617 1.777 2.470 1.00 97.69 82 THR A N 1
ATOM 625 C CA . THR A 1 82 ? 1.847 2.202 1.802 1.00 97.69 82 THR A CA 1
ATOM 626 C C . THR A 1 82 ? 1.601 2.405 0.314 1.00 97.69 82 THR A C 1
ATOM 628 O O . THR A 1 82 ? 0.548 2.055 -0.224 1.00 97.69 82 THR A O 1
ATOM 631 N N . PHE A 1 83 ? 2.574 3.002 -0.374 1.00 97.50 83 PHE A N 1
ATOM 632 C CA . PHE A 1 83 ? 2.487 3.208 -1.812 1.00 97.50 83 PHE A CA 1
ATOM 633 C C . PHE A 1 83 ? 3.805 2.921 -2.545 1.00 97.50 83 PHE A C 1
ATOM 635 O O . PHE A 1 83 ? 4.910 3.222 -2.075 1.00 97.50 83 PHE A O 1
ATOM 642 N N . GLY A 1 84 ? 3.673 2.382 -3.752 1.00 96.88 84 GLY A N 1
ATOM 643 C CA . GLY A 1 84 ? 4.722 2.230 -4.756 1.00 96.88 84 GLY A CA 1
ATOM 644 C C . GLY A 1 84 ? 4.468 3.155 -5.944 1.00 96.88 84 GLY A C 1
ATOM 645 O O . GLY A 1 84 ? 3.318 3.450 -6.282 1.00 96.88 84 GLY A O 1
ATOM 646 N N . ARG A 1 85 ? 5.539 3.659 -6.568 1.00 96.06 85 ARG A N 1
ATOM 647 C CA . ARG A 1 85 ? 5.437 4.564 -7.723 1.00 96.06 85 ARG A CA 1
ATOM 648 C C . ARG A 1 85 ? 6.498 4.243 -8.764 1.00 96.06 85 ARG A C 1
ATOM 650 O O . ARG A 1 85 ? 7.685 4.193 -8.452 1.00 96.06 85 ARG A O 1
ATOM 657 N N . LYS A 1 86 ? 6.083 4.150 -10.026 1.00 96.31 86 LYS A N 1
ATOM 658 C CA . LYS A 1 86 ? 6.986 4.048 -11.179 1.00 96.31 86 LYS A CA 1
ATOM 659 C C . LYS A 1 86 ? 6.432 4.881 -12.325 1.00 96.31 86 LYS A C 1
ATOM 661 O O . LYS A 1 86 ? 5.317 4.645 -12.778 1.00 96.31 86 LYS A O 1
ATOM 666 N N . LYS A 1 87 ? 7.211 5.845 -12.826 1.00 95.00 87 LYS A N 1
ATOM 667 C CA . LYS A 1 87 ? 6.711 6.848 -13.784 1.00 95.00 87 LYS A CA 1
ATOM 668 C C . LYS A 1 87 ? 5.392 7.458 -13.267 1.00 95.00 87 LYS A C 1
ATOM 670 O O . LYS A 1 87 ? 5.340 7.933 -12.139 1.00 95.00 87 LYS A O 1
ATOM 675 N N . THR A 1 88 ? 4.329 7.433 -14.055 1.00 95.62 88 THR A N 1
ATOM 676 C CA . THR A 1 88 ? 3.004 7.928 -13.661 1.00 95.62 88 THR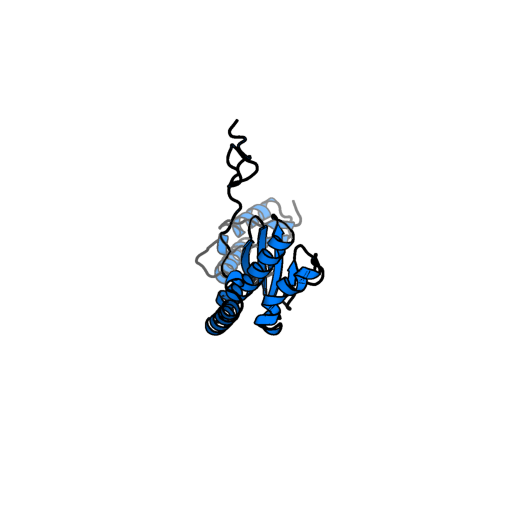 A CA 1
ATOM 677 C C . THR A 1 88 ? 2.137 6.871 -12.970 1.00 95.62 88 THR A C 1
ATOM 679 O O . THR A 1 88 ? 1.055 7.209 -12.506 1.00 95.62 88 THR A O 1
ATOM 682 N N . ALA A 1 89 ? 2.591 5.615 -12.870 1.00 96.75 89 ALA A N 1
ATOM 683 C CA . ALA A 1 89 ? 1.857 4.557 -12.183 1.00 96.75 89 ALA A CA 1
ATOM 684 C C . ALA A 1 89 ? 1.995 4.684 -10.664 1.00 96.75 89 ALA A C 1
ATOM 686 O O . ALA A 1 89 ? 3.105 4.796 -10.127 1.00 96.75 89 ALA A O 1
ATOM 687 N N . THR A 1 90 ? 0.858 4.613 -9.981 1.00 97.00 90 THR A N 1
ATOM 688 C CA . THR A 1 90 ? 0.732 4.631 -8.527 1.00 97.00 90 THR A CA 1
ATOM 689 C C . THR A 1 90 ? 0.044 3.349 -8.069 1.00 97.00 90 THR A C 1
ATOM 691 O O . THR A 1 90 ? -1.010 2.975 -8.577 1.00 97.00 90 THR A O 1
ATOM 694 N N . ALA A 1 91 ? 0.650 2.659 -7.107 1.00 97.50 91 ALA A N 1
ATOM 695 C CA . ALA A 1 91 ? 0.080 1.482 -6.466 1.00 97.50 91 ALA A CA 1
ATOM 696 C C . ALA A 1 91 ? -0.047 1.756 -4.970 1.00 97.50 91 ALA A C 1
ATOM 698 O O . ALA A 1 91 ? 0.948 2.064 -4.320 1.00 97.50 91 ALA A O 1
ATOM 699 N N . VAL A 1 92 ? -1.254 1.659 -4.428 1.00 98.12 92 VAL A N 1
ATOM 700 C CA . VAL A 1 92 ? -1.544 1.839 -3.003 1.00 98.12 92 VAL A CA 1
ATOM 701 C C . VAL A 1 92 ? -1.840 0.471 -2.410 1.00 98.12 92 VAL A C 1
ATOM 703 O O . VAL A 1 92 ? -2.790 -0.186 -2.834 1.00 98.12 92 VAL A O 1
ATOM 706 N N . ALA A 1 93 ? -1.028 0.042 -1.449 1.00 97.81 93 ALA A N 1
ATOM 707 C CA . ALA A 1 93 ? -1.190 -1.217 -0.741 1.00 97.81 93 ALA A CA 1
ATOM 708 C C . ALA A 1 93 ? -1.802 -0.964 0.636 1.00 97.81 93 ALA A C 1
ATOM 710 O O . ALA A 1 93 ? -1.324 -0.129 1.399 1.00 97.81 93 ALA A O 1
ATOM 711 N N . HIS A 1 94 ? -2.857 -1.706 0.940 1.00 97.25 94 HIS A N 1
ATOM 712 C CA . HIS A 1 94 ? -3.461 -1.784 2.257 1.00 97.25 94 HIS A CA 1
ATOM 713 C C . HIS A 1 94 ? -3.180 -3.176 2.818 1.00 97.25 94 HIS A C 1
ATOM 715 O O . HIS A 1 94 ? -3.712 -4.166 2.310 1.00 97.25 94 HIS A O 1
ATOM 721 N N . CYS A 1 95 ? -2.328 -3.238 3.833 1.00 96.31 95 CYS A N 1
ATOM 722 C CA . CYS A 1 95 ? -1.912 -4.467 4.493 1.00 96.31 95 CYS A CA 1
ATOM 723 C C . CYS A 1 95 ? -2.582 -4.548 5.863 1.00 96.31 95 CYS A C 1
ATOM 725 O O . CYS A 1 95 ? -2.563 -3.574 6.613 1.00 96.31 95 CYS A O 1
ATOM 727 N N . LYS A 1 96 ? -3.212 -5.683 6.153 1.00 95.19 96 LYS A N 1
ATOM 728 C CA . LYS A 1 96 ? -3.889 -5.975 7.420 1.00 95.19 96 LYS A CA 1
ATOM 729 C C . LYS A 1 96 ? -3.481 -7.363 7.911 1.00 95.19 96 LYS A C 1
ATOM 731 O O . LYS A 1 96 ? -3.081 -8.189 7.092 1.00 95.19 96 LYS A O 1
ATOM 736 N N . LYS A 1 97 ? -3.664 -7.650 9.199 1.00 94.31 97 LYS A N 1
ATOM 737 C CA . LYS A 1 97 ? -3.563 -9.026 9.713 1.00 94.31 97 LYS A CA 1
ATOM 738 C C . LYS A 1 97 ? -4.534 -9.950 8.960 1.00 94.31 97 LYS A C 1
ATOM 740 O O . LYS A 1 97 ? -5.686 -9.566 8.726 1.00 94.31 97 LYS A O 1
ATOM 745 N N . GLY A 1 98 ? -4.070 -11.123 8.534 1.00 92.69 98 GLY A N 1
ATOM 746 C CA . GLY A 1 98 ? -4.787 -11.959 7.572 1.00 92.69 98 GLY A CA 1
ATOM 747 C C . GLY A 1 98 ? -4.259 -13.386 7.430 1.00 92.69 98 GLY A C 1
ATOM 748 O O . GLY A 1 98 ? -3.642 -13.909 8.348 1.00 92.69 98 GLY A O 1
ATOM 749 N N . ARG A 1 99 ? -4.566 -14.015 6.288 1.00 91.69 99 ARG A N 1
ATOM 750 C CA . ARG A 1 99 ? -4.224 -15.409 5.937 1.00 91.69 99 ARG A CA 1
ATOM 751 C C . ARG A 1 99 ? -3.331 -15.502 4.688 1.00 91.69 99 ARG A C 1
ATOM 753 O O . ARG A 1 99 ? -3.319 -16.532 4.016 1.00 91.69 99 ARG A O 1
ATOM 760 N N . GLY A 1 100 ? -2.668 -14.414 4.297 1.00 91.06 100 GLY A N 1
ATOM 761 C CA . GLY A 1 100 ? -1.825 -14.382 3.098 1.00 91.06 100 GLY A CA 1
ATOM 762 C C . GLY A 1 100 ? -2.556 -14.047 1.805 1.00 91.06 100 GLY A C 1
ATOM 763 O O . GLY A 1 100 ? -2.053 -14.330 0.715 1.00 91.06 100 GLY A O 1
ATOM 764 N N . LEU A 1 101 ? -3.744 -13.441 1.873 1.00 93.25 101 LEU A N 1
ATOM 765 C CA . LEU A 1 101 ? -4.503 -13.105 0.674 1.00 93.25 101 LEU A CA 1
ATOM 766 C C . LEU A 1 101 ? -3.944 -11.849 -0.001 1.00 93.25 101 LEU A C 1
ATOM 768 O O . LEU A 1 101 ? -4.122 -10.732 0.488 1.00 93.25 101 LEU A O 1
ATOM 772 N N . ILE A 1 102 ? -3.351 -12.016 -1.185 1.00 94.50 102 ILE A N 1
ATOM 773 C CA . ILE A 1 102 ? -2.811 -10.905 -1.979 1.00 94.50 102 ILE A CA 1
ATOM 774 C C . ILE A 1 102 ? -3.674 -10.661 -3.221 1.00 94.50 102 ILE A C 1
ATOM 776 O O . ILE A 1 102 ? -3.803 -11.519 -4.099 1.00 94.50 102 ILE A O 1
ATOM 780 N N . LYS A 1 103 ? -4.252 -9.458 -3.318 1.00 94.50 103 LYS A N 1
ATOM 781 C CA . LYS A 1 103 ? -5.113 -9.042 -4.438 1.00 94.50 103 LYS A CA 1
ATOM 782 C C . LYS A 1 103 ? -4.670 -7.712 -5.031 1.00 94.50 103 LYS A C 1
ATOM 784 O O . LYS A 1 103 ? -4.442 -6.752 -4.301 1.00 94.50 103 LYS A O 1
ATOM 789 N N . VAL A 1 104 ? -4.665 -7.619 -6.357 1.00 94.19 104 VAL A N 1
ATOM 790 C CA . VAL A 1 104 ? -4.407 -6.396 -7.128 1.00 94.19 104 VAL A CA 1
ATOM 791 C C . VAL A 1 104 ? -5.670 -6.042 -7.908 1.00 94.19 104 VAL A C 1
ATOM 793 O O . VAL A 1 104 ? -6.170 -6.846 -8.687 1.00 94.19 104 VAL A O 1
ATOM 796 N N . ASN A 1 105 ? -6.233 -4.855 -7.671 1.00 93.62 105 ASN A N 1
ATOM 797 C CA . ASN A 1 105 ? -7.480 -4.388 -8.296 1.00 93.62 105 ASN A CA 1
ATOM 798 C C . ASN A 1 105 ? -8.644 -5.399 -8.192 1.00 93.62 105 ASN A C 1
ATOM 800 O O . ASN A 1 105 ? -9.474 -5.514 -9.085 1.00 93.62 105 ASN A O 1
ATOM 804 N N . GLY A 1 106 ? -8.704 -6.144 -7.083 1.00 90.94 106 GLY A N 1
ATOM 805 C CA . GLY A 1 106 ? -9.739 -7.154 -6.828 1.00 90.94 106 GLY A CA 1
ATOM 806 C C . GLY A 1 106 ? -9.449 -8.542 -7.409 1.00 90.94 106 GLY A C 1
ATOM 807 O O . GLY A 1 106 ? -10.115 -9.493 -7.009 1.00 90.94 106 GLY A O 1
ATOM 808 N N . ARG A 1 107 ? -8.430 -8.686 -8.263 1.00 91.19 107 ARG A N 1
ATOM 809 C CA . ARG A 1 107 ? -7.991 -9.969 -8.829 1.00 91.19 107 ARG A CA 1
ATOM 810 C C . ARG A 1 107 ? -6.811 -10.543 -8.034 1.00 91.19 107 ARG A C 1
ATOM 812 O O . ARG A 1 107 ? -6.026 -9.767 -7.484 1.00 91.19 107 ARG A O 1
ATOM 819 N N . PRO A 1 108 ? -6.665 -11.872 -7.931 1.00 91.25 108 PRO A N 1
ATOM 820 C CA . PRO A 1 108 ? -5.487 -12.481 -7.318 1.00 91.25 108 PRO A CA 1
ATOM 821 C C . PRO A 1 108 ? -4.215 -12.167 -8.118 1.00 91.25 108 PRO A C 1
ATOM 823 O O . PRO A 1 108 ? -4.255 -11.932 -9.328 1.00 91.25 108 PRO A O 1
ATOM 826 N N . LEU A 1 109 ? -3.076 -12.178 -7.424 1.00 85.12 109 LEU A N 1
ATOM 827 C CA . LEU A 1 109 ? -1.756 -11.830 -7.962 1.00 85.12 109 LEU A CA 1
ATOM 828 C C . LEU A 1 109 ? -1.392 -12.620 -9.242 1.00 85.12 109 LEU A C 1
ATOM 830 O O . LEU A 1 109 ? -0.832 -12.086 -10.198 1.00 85.12 109 LEU A O 1
ATOM 834 N N . GLU A 1 110 ? -1.789 -13.889 -9.274 1.00 85.19 110 GLU A N 1
ATOM 835 C CA . GLU A 1 110 ? -1.571 -14.853 -10.357 1.00 85.19 110 GLU A CA 1
ATOM 836 C C . GLU A 1 110 ? -2.456 -14.645 -11.583 1.00 85.19 110 GLU A C 1
ATOM 838 O O . GLU A 1 110 ? -2.394 -15.446 -12.499 1.00 85.19 110 GLU A O 1
ATOM 843 N N . HIS A 1 111 ? -3.318 -13.635 -11.617 1.00 86.06 111 HIS A N 1
ATOM 844 C CA . HIS A 1 111 ? -4.185 -13.372 -12.771 1.00 86.06 111 HIS A CA 1
ATOM 845 C C . HIS A 1 111 ? -3.922 -11.994 -13.379 1.00 86.06 111 HIS A C 1
ATOM 847 O O . HIS A 1 111 ? -4.686 -11.517 -14.213 1.00 86.06 111 HIS A O 1
ATOM 853 N N . LEU A 1 112 ? -2.835 -11.333 -12.971 1.00 84.06 112 LEU A N 1
ATOM 854 C CA . LEU A 1 112 ? -2.451 -10.055 -13.548 1.00 84.06 112 LEU A CA 1
ATOM 855 C C . LEU A 1 112 ? -1.782 -10.255 -14.913 1.00 84.06 112 LEU A C 1
ATOM 857 O O . LEU A 1 112 ? -0.952 -11.156 -15.080 1.00 84.06 112 LEU A O 1
ATOM 861 N N . GLU A 1 113 ? -2.143 -9.401 -15.863 1.00 83.19 113 GLU A N 1
ATOM 862 C CA . GLU A 1 113 ? -1.564 -9.327 -17.202 1.00 83.19 113 GLU A CA 1
ATOM 863 C C . GLU A 1 113 ? -0.519 -8.200 -17.280 1.00 83.19 113 GLU A C 1
ATOM 865 O O . GLU A 1 113 ? -0.641 -7.199 -16.564 1.00 83.19 113 GLU A O 1
ATOM 870 N N . PRO A 1 114 ? 0.498 -8.307 -18.156 1.00 87.31 114 PRO A N 1
ATOM 871 C CA . PRO A 1 114 ? 0.822 -9.431 -19.042 1.00 87.31 114 PRO A CA 1
ATOM 872 C C . PRO A 1 114 ? 1.577 -10.561 -18.321 1.00 87.31 114 PRO A C 1
ATOM 874 O O . PRO A 1 114 ? 2.387 -10.318 -17.425 1.00 87.31 114 PRO A O 1
ATOM 877 N N . GLN A 1 115 ? 1.369 -11.805 -18.764 1.00 87.75 115 GLN A N 1
ATOM 878 C CA . GLN A 1 115 ? 1.910 -13.011 -18.118 1.00 87.75 115 GLN A CA 1
ATOM 879 C C . GLN A 1 115 ? 3.446 -13.035 -18.041 1.00 87.75 115 GLN A C 1
ATOM 881 O O . GLN A 1 115 ? 4.001 -13.476 -17.037 1.00 87.75 115 GLN A O 1
ATOM 886 N N . ILE A 1 116 ? 4.132 -12.473 -19.042 1.00 90.06 116 ILE A N 1
ATOM 887 C CA . ILE A 1 116 ? 5.604 -12.383 -19.099 1.00 90.06 116 ILE A CA 1
ATOM 888 C C . ILE A 1 116 ? 6.170 -11.628 -17.883 1.00 90.06 116 ILE A C 1
ATOM 890 O O . ILE A 1 116 ? 7.238 -11.955 -17.371 1.00 90.06 116 ILE A O 1
ATOM 894 N N . LEU A 1 117 ? 5.443 -10.627 -17.378 1.00 90.25 117 LEU A N 1
ATOM 895 C CA . LEU A 1 117 ? 5.885 -9.797 -16.255 1.00 90.25 117 LEU A CA 1
ATOM 896 C C . LEU A 1 117 ? 5.444 -10.333 -14.891 1.00 90.25 117 LEU A C 1
ATOM 898 O O . LEU A 1 117 ? 5.775 -9.735 -13.866 1.00 90.25 117 LEU A O 1
ATOM 902 N N . ARG A 1 118 ? 4.743 -11.471 -14.843 1.00 88.25 118 ARG A N 1
ATOM 903 C CA . ARG A 1 118 ? 4.284 -12.071 -13.585 1.00 88.25 118 ARG A CA 1
ATOM 904 C C . ARG A 1 118 ? 5.443 -12.453 -12.671 1.00 88.25 118 ARG A C 1
ATOM 906 O O . ARG A 1 118 ? 5.363 -12.214 -11.469 1.00 88.25 118 ARG A O 1
ATOM 913 N N . MET A 1 119 ? 6.542 -12.946 -13.240 1.00 89.69 119 MET A N 1
ATOM 914 C CA . MET A 1 119 ? 7.751 -13.262 -12.475 1.00 89.69 119 MET A CA 1
ATOM 915 C C . MET A 1 119 ? 8.266 -12.038 -11.711 1.00 89.69 119 MET A C 1
ATOM 917 O O . MET A 1 119 ? 8.543 -12.136 -10.521 1.00 89.69 119 MET A O 1
ATOM 921 N N . LYS A 1 120 ? 8.279 -10.853 -12.347 1.00 91.81 120 LYS A N 1
ATOM 922 C CA . LYS A 1 120 ? 8.709 -9.591 -11.712 1.00 91.81 120 LYS A CA 1
ATOM 923 C C . 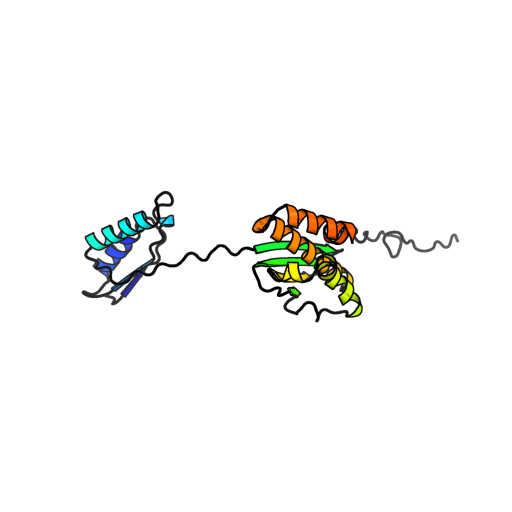LYS A 1 120 ? 7.858 -9.194 -10.513 1.00 91.81 120 LYS A C 1
ATOM 925 O O . LYS A 1 120 ? 8.324 -8.545 -9.585 1.00 91.81 120 LYS A O 1
ATOM 930 N N . LEU A 1 121 ? 6.594 -9.566 -10.539 1.00 90.25 121 LEU A N 1
ATOM 931 C CA . LEU A 1 121 ? 5.635 -9.225 -9.507 1.00 90.25 121 LEU A CA 1
ATOM 932 C C . LEU A 1 121 ? 5.689 -10.202 -8.320 1.00 90.25 121 LEU A C 1
ATOM 934 O O . LEU A 1 121 ? 5.390 -9.801 -7.199 1.00 90.25 121 LEU A O 1
ATOM 938 N N . GLN A 1 122 ? 6.123 -11.446 -8.551 1.00 90.50 122 GLN A N 1
ATOM 939 C CA . GLN A 1 122 ? 6.364 -12.451 -7.510 1.00 90.50 122 GLN A CA 1
ATOM 940 C C . GLN A 1 122 ? 7.737 -12.316 -6.830 1.00 90.50 122 GLN A C 1
ATOM 942 O O . GLN A 1 122 ? 7.922 -12.887 -5.760 1.00 90.50 122 GLN A O 1
ATOM 947 N N . GLU A 1 123 ? 8.674 -11.533 -7.383 1.00 91.50 123 GLU A N 1
ATOM 948 C CA . GLU A 1 123 ? 10.012 -11.301 -6.803 1.00 91.50 123 GLU A CA 1
ATOM 949 C C . GLU A 1 123 ? 9.990 -11.006 -5.286 1.00 91.50 123 GLU A C 1
ATOM 951 O O . GLU A 1 123 ? 10.724 -11.676 -4.565 1.00 91.50 123 GLU A O 1
ATOM 956 N N . PRO A 1 124 ? 9.142 -10.102 -4.744 1.00 92.75 124 PRO A N 1
ATOM 957 C CA . PRO A 1 124 ? 9.131 -9.834 -3.304 1.00 92.75 124 PRO A CA 1
ATOM 958 C C . PRO A 1 124 ? 8.760 -11.056 -2.452 1.00 92.75 124 PRO A C 1
ATOM 960 O O . PRO A 1 124 ? 9.257 -11.191 -1.340 1.00 92.75 124 PRO A O 1
ATOM 963 N N . LEU A 1 125 ? 7.900 -11.941 -2.967 1.00 92.50 125 LEU A N 1
ATOM 964 C CA . LEU A 1 125 ? 7.494 -13.169 -2.278 1.00 92.50 125 LEU A CA 1
ATOM 965 C C . LEU A 1 125 ? 8.595 -14.231 -2.347 1.00 92.50 125 LEU A C 1
ATOM 967 O O . LEU A 1 125 ? 8.764 -14.999 -1.407 1.00 92.50 125 LEU A O 1
ATOM 971 N N . LEU A 1 126 ? 9.320 -14.294 -3.465 1.00 92.44 126 LEU A N 1
ATOM 972 C CA . LEU A 1 126 ? 10.397 -15.262 -3.668 1.00 92.44 126 LEU A CA 1
ATOM 973 C C . LEU A 1 126 ? 11.658 -14.900 -2.876 1.00 92.44 126 LEU A C 1
ATOM 975 O O . LEU A 1 126 ? 12.318 -15.796 -2.372 1.00 92.44 126 LEU A O 1
ATOM 979 N N . VAL A 1 127 ? 11.974 -13.607 -2.742 1.00 92.44 127 VAL A N 1
ATOM 980 C CA . VAL A 1 127 ? 13.170 -13.131 -2.019 1.00 92.44 127 VAL A CA 1
ATOM 981 C C . VAL A 1 127 ? 13.070 -13.390 -0.516 1.00 92.44 127 VAL A C 1
ATOM 983 O O . VAL A 1 127 ? 14.041 -13.810 0.097 1.00 92.44 127 VAL A O 1
ATOM 986 N N . VAL A 1 128 ? 11.903 -13.129 0.070 1.00 91.00 128 VAL A N 1
ATOM 987 C CA . VAL A 1 128 ? 11.683 -13.211 1.524 1.00 91.00 128 VAL A CA 1
ATOM 988 C C . VAL A 1 128 ? 11.085 -14.558 1.954 1.00 91.00 128 VAL A C 1
ATOM 990 O O . VAL A 1 128 ? 11.149 -14.933 3.123 1.00 91.00 128 VAL A O 1
ATOM 993 N N . GLY A 1 129 ? 10.492 -15.294 1.013 1.00 90.69 129 GLY A N 1
ATOM 994 C CA . GLY A 1 129 ? 9.729 -16.506 1.283 1.00 90.69 129 GLY A CA 1
ATOM 995 C C . GLY A 1 129 ? 8.242 -16.225 1.511 1.00 90.69 129 GLY A C 1
ATOM 996 O O . GLY A 1 129 ? 7.838 -15.211 2.085 1.00 90.69 129 GLY A O 1
ATOM 997 N N . LYS A 1 130 ? 7.395 -17.158 1.058 1.00 87.56 130 LYS A N 1
ATOM 998 C CA . LYS A 1 130 ? 5.927 -17.049 1.163 1.00 87.56 130 LYS A CA 1
ATOM 999 C C . LYS A 1 130 ? 5.427 -17.087 2.609 1.00 87.56 130 LYS A C 1
ATOM 1001 O O . LYS A 1 130 ? 4.352 -16.568 2.885 1.00 87.56 130 LYS A O 1
ATOM 1006 N N . GLU A 1 131 ? 6.199 -17.679 3.513 1.00 90.69 131 GLU A N 1
ATOM 1007 C CA . GLU A 1 131 ? 5.863 -17.848 4.930 1.00 90.69 131 GLU A CA 1
ATOM 1008 C C . GLU A 1 131 ? 5.640 -16.506 5.627 1.00 90.69 131 GLU A C 1
ATOM 1010 O O . GLU A 1 131 ? 4.625 -16.316 6.287 1.00 90.69 131 GLU A O 1
ATOM 1015 N N . ARG A 1 132 ? 6.498 -15.515 5.358 1.00 88.25 132 ARG A N 1
ATOM 1016 C CA . ARG A 1 132 ? 6.384 -14.164 5.939 1.00 88.25 132 ARG A CA 1
ATOM 1017 C C . ARG A 1 132 ? 5.129 -13.405 5.490 1.00 88.25 132 ARG A C 1
ATOM 1019 O O . ARG A 1 132 ? 4.788 -12.380 6.072 1.00 88.25 132 ARG A O 1
ATOM 1026 N N . PHE A 1 133 ? 4.447 -13.876 4.446 1.00 90.25 133 PHE A N 1
ATOM 1027 C CA . PHE A 1 133 ? 3.194 -13.291 3.976 1.00 90.25 133 PHE A CA 1
ATOM 1028 C C . PHE A 1 133 ? 1.956 -13.993 4.543 1.00 90.25 133 PHE A C 1
ATOM 1030 O O . PHE A 1 133 ? 0.872 -13.444 4.399 1.00 90.25 133 PHE A O 1
ATOM 1037 N N . GLN A 1 134 ? 2.075 -15.160 5.187 1.00 92.00 134 GLN A N 1
ATOM 1038 C CA . GLN A 1 134 ? 0.913 -15.936 5.645 1.00 92.00 134 GLN A CA 1
ATOM 1039 C C . GLN A 1 134 ? 0.081 -15.199 6.703 1.00 92.00 134 GLN A C 1
ATOM 1041 O O . GLN A 1 134 ? -1.140 -15.328 6.710 1.00 92.00 134 GLN A O 1
ATOM 1046 N N . ASP A 1 135 ? 0.713 -14.358 7.520 1.00 91.44 135 ASP A N 1
ATOM 1047 C CA . ASP A 1 135 ? 0.042 -13.620 8.598 1.00 91.44 135 ASP A CA 1
ATOM 1048 C C . ASP A 1 135 ? -0.637 -12.319 8.136 1.00 91.44 135 ASP A C 1
ATOM 1050 O O . ASP A 1 135 ? -1.280 -11.623 8.931 1.00 91.44 135 ASP A O 1
ATOM 1054 N N . VAL A 1 136 ? -0.492 -11.948 6.856 1.00 94.00 136 VAL A N 1
ATOM 1055 C CA . VAL A 1 136 ? -0.939 -10.650 6.334 1.00 94.00 136 VAL A CA 1
ATOM 1056 C C . VAL A 1 136 ? -1.770 -10.773 5.060 1.00 94.00 136 VAL A C 1
ATOM 1058 O O . VAL A 1 136 ? -1.405 -11.440 4.101 1.00 94.00 136 VAL A O 1
ATOM 1061 N N . ASP A 1 137 ? -2.886 -10.053 5.002 1.00 95.50 137 ASP A N 1
ATOM 1062 C CA . ASP A 1 137 ? -3.648 -9.855 3.769 1.00 95.50 137 ASP A CA 1
ATOM 1063 C C . ASP A 1 137 ? -3.288 -8.503 3.155 1.00 95.50 137 ASP A C 1
ATOM 1065 O O . ASP A 1 137 ? -3.361 -7.462 3.816 1.00 95.50 137 ASP A O 1
ATOM 1069 N N . ILE A 1 138 ? -2.984 -8.491 1.857 1.00 96.25 138 ILE A N 1
ATOM 1070 C CA . ILE A 1 138 ? -2.583 -7.282 1.136 1.00 96.25 138 ILE A CA 1
ATOM 1071 C C . ILE A 1 138 ? -3.537 -7.023 -0.028 1.00 96.25 138 ILE A C 1
ATOM 1073 O O . ILE A 1 138 ? -3.604 -7.771 -1.006 1.00 96.25 138 ILE A O 1
ATOM 1077 N N . ARG A 1 139 ? -4.250 -5.894 0.035 1.00 96.31 139 ARG A N 1
ATOM 1078 C CA . ARG A 1 139 ? -5.068 -5.385 -1.071 1.00 96.31 139 ARG A CA 1
ATOM 1079 C C . ARG A 1 139 ? -4.373 -4.205 -1.725 1.00 96.31 139 ARG A C 1
ATOM 1081 O O . ARG A 1 139 ? -4.137 -3.187 -1.084 1.00 96.31 139 ARG A O 1
ATOM 1088 N N . ILE A 1 140 ? -4.119 -4.310 -3.020 1.00 97.00 140 ILE A N 1
ATOM 1089 C CA . ILE A 1 140 ? -3.432 -3.286 -3.800 1.00 97.00 140 ILE A CA 1
ATOM 1090 C C . ILE A 1 140 ? -4.401 -2.685 -4.807 1.00 97.00 140 ILE A C 1
ATOM 1092 O O . ILE A 1 140 ? -5.057 -3.409 -5.557 1.00 97.00 140 ILE A O 1
ATOM 1096 N N . ARG A 1 141 ? -4.490 -1.356 -4.829 1.00 97.12 141 ARG A N 1
ATOM 1097 C CA . ARG A 1 141 ? -5.149 -0.601 -5.899 1.00 97.12 141 ARG A CA 1
ATOM 1098 C C . ARG A 1 141 ? -4.099 0.094 -6.746 1.00 97.12 141 ARG A C 1
ATOM 1100 O O . ARG A 1 141 ? -3.209 0.737 -6.199 1.00 97.12 141 ARG A O 1
ATOM 1107 N N . VAL A 1 142 ? -4.202 -0.036 -8.061 1.00 96.00 142 VAL A N 1
ATOM 1108 C CA . VAL A 1 142 ? -3.216 0.496 -9.008 1.00 96.00 142 VAL A CA 1
ATOM 1109 C C . VAL A 1 142 ? -3.908 1.354 -10.047 1.00 96.00 142 VAL A C 1
ATOM 1111 O O . VAL A 1 142 ? -4.916 0.934 -10.614 1.00 96.00 142 VAL A O 1
ATOM 1114 N N . SER A 1 143 ? -3.338 2.525 -10.315 1.00 95.62 143 SER A N 1
ATOM 1115 C CA . SER A 1 143 ? -3.838 3.486 -11.298 1.00 95.62 143 SER A CA 1
ATOM 1116 C C . SER A 1 143 ? -2.695 4.199 -12.023 1.00 95.62 143 SER A C 1
ATOM 1118 O O . SER A 1 143 ? -1.617 4.392 -11.460 1.00 95.62 143 SER A O 1
ATOM 1120 N N . GLY A 1 144 ? -2.946 4.632 -13.260 1.00 94.94 144 GLY A N 1
ATOM 1121 C CA . GLY A 1 144 ? -1.992 5.400 -14.065 1.00 94.94 144 GLY A CA 1
ATOM 1122 C C . GLY A 1 144 ? -0.855 4.570 -14.674 1.00 94.94 144 GLY A C 1
ATOM 1123 O O . GLY A 1 144 ? -0.676 3.389 -14.373 1.00 94.94 144 GLY A O 1
ATOM 1124 N N . GLY A 1 145 ? -0.071 5.205 -15.548 1.00 93.44 145 GLY A N 1
ATOM 1125 C CA . GLY A 1 145 ? 1.013 4.562 -16.299 1.00 93.44 145 GLY A CA 1
ATOM 1126 C C . GLY A 1 145 ? 0.543 3.462 -17.259 1.00 93.44 145 GLY A C 1
ATOM 1127 O O . GLY A 1 145 ? -0.640 3.335 -17.545 1.00 93.44 145 GLY A O 1
ATOM 1128 N N . GLY A 1 146 ? 1.494 2.680 -17.776 1.00 93.00 146 GLY A N 1
ATOM 1129 C CA . GLY A 1 146 ? 1.223 1.481 -18.584 1.00 93.00 146 GLY A CA 1
ATOM 1130 C C . GLY A 1 146 ? 1.526 0.192 -17.817 1.00 93.00 146 GLY A C 1
ATOM 1131 O O . GLY A 1 146 ? 2.100 0.252 -16.727 1.00 93.00 146 GLY A O 1
ATOM 1132 N N . HIS A 1 147 ? 1.219 -0.968 -18.410 1.00 92.44 147 HIS A N 1
ATOM 1133 C CA . HIS A 1 147 ? 1.330 -2.284 -17.758 1.00 92.44 147 HIS A CA 1
ATOM 1134 C C . HIS A 1 147 ? 2.671 -2.507 -17.049 1.00 92.44 147 HIS A C 1
ATOM 1136 O O . HIS A 1 147 ? 2.709 -2.839 -15.870 1.00 92.44 147 HIS A O 1
ATOM 1142 N N . VAL A 1 148 ? 3.790 -2.228 -17.726 1.00 93.88 148 VAL A N 1
ATOM 1143 C CA . VAL A 1 148 ? 5.127 -2.399 -17.137 1.00 93.88 148 VAL A CA 1
ATOM 1144 C C . VAL A 1 148 ? 5.304 -1.523 -15.896 1.00 93.88 148 VAL A C 1
ATOM 1146 O O . VAL A 1 148 ? 5.701 -2.003 -14.841 1.00 93.88 148 VAL A O 1
ATOM 1149 N N . ALA A 1 149 ? 4.982 -0.230 -15.990 1.00 95.06 149 ALA A N 1
ATOM 1150 C CA . ALA A 1 149 ? 5.139 0.692 -14.868 1.00 95.06 149 ALA A CA 1
ATOM 1151 C C . ALA A 1 149 ? 4.254 0.291 -13.677 1.00 95.06 149 ALA A C 1
ATOM 1153 O O . ALA A 1 149 ? 4.699 0.365 -12.534 1.00 95.06 149 ALA A O 1
ATOM 1154 N N . GLN A 1 150 ? 3.040 -0.189 -13.949 1.00 95.12 150 GLN A N 1
ATOM 1155 C CA . GLN A 1 150 ? 2.130 -0.703 -12.930 1.00 95.12 150 GLN A CA 1
ATOM 1156 C C . GLN A 1 150 ? 2.707 -1.923 -12.208 1.00 95.12 150 GLN A C 1
ATOM 1158 O O . GLN A 1 150 ? 2.719 -1.924 -10.980 1.00 95.12 150 GLN A O 1
ATOM 1163 N N . ILE A 1 151 ? 3.270 -2.901 -12.929 1.00 94.94 151 ILE A N 1
ATOM 1164 C CA . ILE A 1 151 ? 3.932 -4.075 -12.332 1.00 94.94 151 ILE A CA 1
ATOM 1165 C C . ILE A 1 151 ? 5.020 -3.644 -11.339 1.00 94.94 151 ILE A C 1
ATOM 1167 O O . ILE A 1 151 ? 5.019 -4.079 -10.188 1.00 94.94 151 ILE A O 1
ATOM 1171 N N . TYR A 1 152 ? 5.919 -2.743 -11.747 1.00 95.31 152 TYR A N 1
ATOM 1172 C CA . TYR A 1 152 ? 6.992 -2.259 -10.868 1.00 95.31 152 TYR A CA 1
ATOM 1173 C C . TYR A 1 152 ? 6.459 -1.453 -9.675 1.00 95.31 152 TYR A C 1
ATOM 1175 O O . TYR A 1 152 ? 7.011 -1.549 -8.580 1.00 95.31 152 TYR A O 1
ATOM 1183 N N . ALA A 1 153 ? 5.382 -0.683 -9.851 1.00 96.38 153 ALA A N 1
ATOM 1184 C CA . ALA A 1 153 ? 4.742 0.024 -8.745 1.00 96.38 153 ALA A CA 1
ATOM 1185 C C . ALA A 1 153 ? 4.112 -0.955 -7.736 1.00 96.38 153 ALA A C 1
ATOM 1187 O O . ALA A 1 153 ? 4.282 -0.766 -6.533 1.00 96.38 153 ALA A O 1
ATOM 1188 N N . VAL A 1 154 ? 3.443 -2.017 -8.203 1.00 95.81 154 VAL A N 1
ATOM 1189 C CA . VAL A 1 154 ? 2.874 -3.081 -7.352 1.00 95.81 154 VAL A CA 1
ATOM 1190 C C . VAL A 1 154 ? 3.967 -3.812 -6.591 1.00 95.81 154 VAL A C 1
ATOM 1192 O O . VAL A 1 154 ? 3.874 -3.953 -5.374 1.00 95.81 154 VAL A O 1
ATOM 1195 N N . ARG A 1 155 ? 5.024 -4.219 -7.299 1.00 95.25 155 ARG A N 1
ATOM 1196 C CA . ARG A 1 155 ? 6.204 -4.876 -6.735 1.00 95.25 155 ARG A CA 1
ATOM 1197 C C . ARG A 1 155 ? 6.790 -4.060 -5.576 1.00 95.25 155 ARG A C 1
ATOM 1199 O O . ARG A 1 155 ? 7.038 -4.596 -4.500 1.00 95.25 155 ARG A O 1
ATOM 1206 N N . GLN A 1 156 ? 6.939 -2.750 -5.776 1.00 96.75 156 GLN A N 1
ATOM 1207 C CA . GLN A 1 156 ? 7.424 -1.833 -4.747 1.00 96.75 156 GLN A CA 1
ATOM 1208 C C . GLN A 1 156 ? 6.435 -1.680 -3.576 1.00 96.75 156 GLN A C 1
ATOM 1210 O O . GLN A 1 156 ? 6.837 -1.628 -2.414 1.00 96.75 156 GLN A O 1
ATOM 1215 N N . ALA A 1 157 ? 5.134 -1.586 -3.862 1.00 97.25 157 ALA A N 1
ATOM 1216 C CA . ALA A 1 157 ? 4.107 -1.441 -2.835 1.00 97.25 157 ALA A CA 1
ATOM 1217 C C . ALA A 1 157 ? 4.025 -2.681 -1.927 1.00 97.25 157 ALA A C 1
ATOM 1219 O O . ALA A 1 157 ? 3.902 -2.523 -0.716 1.00 97.25 157 ALA A O 1
ATOM 1220 N N . LEU A 1 158 ? 4.162 -3.889 -2.490 1.00 95.56 158 LEU A N 1
ATOM 1221 C CA . LEU A 1 158 ? 4.212 -5.152 -1.743 1.00 95.56 158 LEU A CA 1
ATOM 1222 C C . LEU A 1 158 ? 5.356 -5.172 -0.727 1.00 95.56 158 LEU A C 1
ATOM 1224 O O . LEU A 1 158 ? 5.114 -5.366 0.462 1.00 95.56 158 LEU A O 1
ATOM 1228 N N . ALA A 1 159 ? 6.586 -4.916 -1.181 1.00 96.44 159 ALA A N 1
ATOM 1229 C CA . ALA A 1 159 ? 7.760 -4.933 -0.310 1.00 96.44 159 ALA A CA 1
ATOM 1230 C C . ALA A 1 159 ? 7.653 -3.883 0.808 1.00 96.44 159 ALA A C 1
ATOM 1232 O O . ALA A 1 159 ? 7.868 -4.185 1.981 1.00 96.44 159 ALA A O 1
ATOM 1233 N N . LYS A 1 160 ? 7.233 -2.655 0.471 1.00 97.00 160 LYS A N 1
ATOM 1234 C CA . LYS A 1 160 ? 7.013 -1.598 1.470 1.00 97.00 160 LYS A CA 1
ATOM 1235 C C . LYS A 1 160 ? 5.924 -1.944 2.476 1.00 97.00 160 LYS A C 1
ATOM 1237 O O . LYS A 1 160 ? 6.070 -1.608 3.645 1.00 97.00 160 LYS A O 1
ATOM 1242 N N . ALA A 1 161 ? 4.824 -2.546 2.026 1.00 96.62 161 ALA A N 1
ATOM 1243 C CA . ALA A 1 161 ? 3.719 -2.927 2.896 1.00 96.62 161 ALA A CA 1
ATOM 1244 C C . ALA A 1 161 ? 4.161 -3.949 3.947 1.00 96.62 161 ALA A C 1
ATOM 1246 O O . ALA A 1 161 ? 3.838 -3.773 5.119 1.00 96.62 161 ALA A O 1
ATOM 1247 N N . LEU A 1 162 ? 4.948 -4.952 3.546 1.00 95.56 162 LEU A N 1
ATOM 1248 C CA . LEU A 1 162 ? 5.484 -5.948 4.471 1.00 95.56 162 LEU A CA 1
ATOM 1249 C C . LEU A 1 162 ? 6.431 -5.310 5.495 1.00 95.56 162 LEU A C 1
ATOM 1251 O O . LEU A 1 162 ? 6.218 -5.441 6.697 1.00 95.56 162 LEU A O 1
ATOM 1255 N N . VAL A 1 163 ? 7.423 -4.540 5.033 1.00 96.50 163 VAL A N 1
ATOM 1256 C CA . VAL A 1 163 ? 8.391 -3.872 5.924 1.00 96.50 163 VAL A CA 1
ATOM 1257 C C . VAL A 1 163 ? 7.691 -2.924 6.902 1.00 96.50 163 VAL A C 1
ATOM 1259 O O . VAL A 1 163 ? 8.038 -2.887 8.080 1.00 96.50 163 VAL A O 1
ATOM 1262 N N . ALA A 1 164 ? 6.690 -2.167 6.440 1.00 96.81 164 ALA A N 1
ATOM 1263 C CA . ALA A 1 164 ? 5.927 -1.258 7.292 1.00 96.81 164 ALA A CA 1
ATOM 1264 C C . ALA A 1 164 ? 5.061 -1.999 8.322 1.00 96.81 164 ALA A C 1
ATOM 1266 O O . ALA A 1 164 ? 4.905 -1.509 9.438 1.00 96.81 164 ALA A O 1
ATOM 1267 N N . TYR A 1 165 ? 4.512 -3.162 7.962 1.00 96.38 165 TYR A N 1
ATOM 1268 C CA . TYR A 1 165 ? 3.729 -3.986 8.881 1.00 96.38 165 TYR A CA 1
ATOM 1269 C C . TYR A 1 165 ? 4.609 -4.533 10.005 1.00 96.38 165 TYR A C 1
ATOM 1271 O O . TYR A 1 165 ? 4.300 -4.325 11.176 1.00 96.38 165 TYR A O 1
ATOM 1279 N N . TYR A 1 166 ? 5.752 -5.128 9.654 1.00 95.06 166 TYR A N 1
ATOM 1280 C CA . TYR A 1 166 ? 6.709 -5.658 10.629 1.00 95.06 166 TYR A CA 1
ATOM 1281 C C . TYR A 1 166 ? 7.263 -4.568 11.546 1.00 95.06 166 TYR A C 1
ATOM 1283 O O . TYR A 1 166 ? 7.334 -4.768 12.752 1.00 95.06 166 TYR A O 1
ATOM 1291 N N . HIS A 1 167 ? 7.555 -3.384 10.997 1.00 95.44 167 HIS A N 1
ATOM 1292 C CA . HIS A 1 167 ? 8.001 -2.234 11.785 1.00 95.44 167 HIS A CA 1
ATOM 1293 C C . HIS A 1 167 ? 7.001 -1.809 12.867 1.00 95.44 167 HIS A C 1
ATOM 1295 O O . HIS A 1 167 ? 7.410 -1.317 13.912 1.00 95.44 167 HIS A O 1
ATOM 1301 N N . LYS A 1 168 ? 5.696 -1.924 12.591 1.00 94.88 168 LYS A N 1
ATOM 1302 C CA . LYS A 1 168 ? 4.649 -1.400 13.474 1.00 94.88 168 LYS A CA 1
ATOM 1303 C C . LYS A 1 168 ? 4.092 -2.447 14.441 1.00 94.88 168 LYS A C 1
ATOM 1305 O O . LYS A 1 168 ? 3.661 -2.067 15.523 1.00 94.88 168 LYS A O 1
ATOM 1310 N N . TYR A 1 169 ? 4.049 -3.719 14.042 1.00 93.31 169 TYR A N 1
ATOM 1311 C CA . TYR A 1 169 ? 3.255 -4.742 14.735 1.00 93.31 169 TYR A CA 1
ATOM 1312 C C . TYR A 1 169 ? 4.010 -6.023 15.107 1.00 93.31 169 TYR A C 1
ATOM 1314 O O . TYR A 1 169 ? 3.413 -6.866 15.770 1.00 93.31 169 TYR A O 1
ATOM 1322 N N . VAL A 1 170 ? 5.265 -6.202 14.678 1.00 92.25 170 VAL A N 1
ATOM 1323 C CA . VAL A 1 170 ? 6.026 -7.435 14.949 1.00 92.25 170 VAL A CA 1
ATOM 1324 C C . VAL A 1 170 ? 7.277 -7.112 15.764 1.00 92.25 170 VAL A C 1
ATOM 1326 O O . VAL A 1 170 ? 7.212 -7.108 16.988 1.00 92.25 170 VAL A O 1
ATOM 1329 N N . ASP A 1 171 ? 8.398 -6.802 15.114 1.00 94.25 171 ASP A N 1
ATOM 1330 C CA . ASP A 1 171 ? 9.665 -6.511 15.778 1.00 94.25 171 ASP A CA 1
ATOM 1331 C C . ASP A 1 171 ? 10.646 -5.784 14.836 1.00 94.25 171 ASP A C 1
ATOM 1333 O O . ASP A 1 171 ? 10.541 -5.836 13.603 1.00 94.25 171 ASP A O 1
ATOM 1337 N N . GLU A 1 172 ? 11.620 -5.076 15.415 1.00 94.69 172 GLU A N 1
ATOM 1338 C CA . GLU A 1 172 ? 12.586 -4.292 14.639 1.00 94.69 172 GLU A CA 1
ATOM 1339 C C . GLU A 1 172 ? 13.659 -5.156 13.951 1.00 94.69 172 GLU A C 1
ATOM 1341 O O . GLU A 1 172 ? 14.130 -4.798 12.864 1.00 94.69 172 GLU A O 1
ATOM 1346 N N . GLN A 1 173 ? 14.014 -6.303 14.535 1.00 95.50 173 GLN A N 1
ATOM 1347 C CA . GLN A 1 173 ? 15.056 -7.191 14.024 1.00 95.50 173 GLN A CA 1
ATOM 1348 C C . GLN A 1 173 ? 14.619 -7.872 12.721 1.00 95.50 173 GLN A C 1
ATOM 1350 O O . GLN A 1 173 ? 15.308 -7.738 11.708 1.00 95.50 173 GLN A O 1
ATOM 1355 N N . SER A 1 174 ? 13.442 -8.497 12.697 1.00 94.06 174 SER A N 1
ATOM 1356 C CA . SER A 1 174 ? 12.822 -9.076 11.502 1.00 94.06 174 SER A CA 1
ATOM 1357 C C . SER A 1 174 ? 12.611 -8.014 10.430 1.00 94.06 174 SER A C 1
ATOM 1359 O O . SER A 1 174 ? 12.858 -8.248 9.250 1.00 94.06 174 SER A O 1
ATOM 1361 N N . LYS A 1 175 ? 12.212 -6.793 10.811 1.00 95.31 175 LYS A N 1
ATOM 1362 C CA . LYS A 1 175 ? 12.107 -5.678 9.859 1.00 95.31 175 LYS A CA 1
ATOM 1363 C C . LYS A 1 175 ? 13.457 -5.340 9.224 1.00 95.31 175 LYS A C 1
ATOM 1365 O O . LYS A 1 175 ? 13.496 -5.019 8.033 1.00 95.31 175 LYS A O 1
ATOM 1370 N N . LYS A 1 176 ? 14.550 -5.363 9.992 1.00 96.19 176 LYS A N 1
ATOM 1371 C CA . LYS A 1 176 ? 15.899 -5.115 9.469 1.00 96.19 176 LYS A CA 1
ATOM 1372 C C . LYS A 1 176 ? 16.322 -6.236 8.520 1.00 96.19 176 LYS A C 1
ATOM 1374 O O . LYS A 1 176 ? 16.724 -5.928 7.406 1.00 96.19 176 LYS A O 1
ATOM 1379 N N . GLU A 1 177 ? 16.104 -7.492 8.902 1.00 95.44 177 GLU A N 1
ATOM 1380 C CA . GLU A 1 177 ? 16.358 -8.666 8.057 1.00 95.44 177 GLU A CA 1
ATOM 1381 C C . GLU A 1 177 ? 15.628 -8.561 6.705 1.00 95.44 177 GLU A C 1
ATOM 1383 O O . GLU A 1 177 ? 16.257 -8.631 5.650 1.00 95.44 177 GLU A O 1
ATOM 1388 N N . LEU A 1 178 ? 14.319 -8.278 6.722 1.00 94.94 178 LEU A N 1
ATOM 1389 C CA . LEU A 1 178 ? 13.509 -8.084 5.513 1.00 94.94 178 LEU A CA 1
ATOM 1390 C C . LEU A 1 178 ? 14.039 -6.944 4.637 1.00 94.94 178 LEU A C 1
ATOM 1392 O O . LEU A 1 178 ? 14.109 -7.050 3.411 1.00 94.94 178 LEU A O 1
ATOM 1396 N N . LYS A 1 179 ? 14.390 -5.819 5.264 1.00 95.56 179 LYS A N 1
ATOM 1397 C CA . LYS A 1 179 ? 14.903 -4.638 4.569 1.00 95.56 179 LYS A CA 1
ATOM 1398 C C . LYS A 1 179 ? 16.250 -4.929 3.905 1.00 95.56 179 LYS A C 1
ATOM 1400 O O . LYS A 1 179 ? 16.445 -4.517 2.761 1.00 95.56 179 LYS A O 1
ATOM 1405 N N . ASP A 1 180 ? 17.130 -5.652 4.588 1.00 95.75 180 ASP A N 1
ATOM 1406 C CA . ASP A 1 180 ? 18.454 -6.020 4.094 1.00 95.75 180 ASP A CA 1
ATOM 1407 C C . ASP A 1 180 ? 18.350 -7.050 2.957 1.00 95.75 180 ASP A C 1
ATOM 1409 O O . ASP A 1 180 ? 18.969 -6.854 1.912 1.00 95.75 180 ASP A O 1
ATOM 1413 N N . GLN A 1 181 ? 17.476 -8.059 3.074 1.00 95.56 181 GLN A N 1
ATOM 1414 C CA . GLN A 1 181 ? 17.178 -9.014 1.993 1.00 95.56 181 GLN A CA 1
ATOM 1415 C C . GLN A 1 181 ? 16.645 -8.314 0.734 1.00 95.56 181 GLN A C 1
ATOM 1417 O O . GLN A 1 181 ? 17.113 -8.564 -0.380 1.00 95.56 181 GLN A O 1
ATOM 1422 N N . PHE A 1 182 ? 15.697 -7.384 0.891 1.00 95.75 182 PHE A N 1
ATOM 1423 C CA . PHE A 1 182 ? 15.184 -6.620 -0.244 1.00 95.75 182 PHE A CA 1
ATOM 1424 C C . PHE A 1 182 ? 16.247 -5.720 -0.876 1.00 95.75 182 PHE A C 1
ATOM 1426 O O . PHE A 1 182 ? 16.282 -5.607 -2.102 1.00 95.75 182 PHE A O 1
ATOM 1433 N N . PHE A 1 183 ? 17.115 -5.088 -0.079 1.00 95.12 183 PHE A N 1
ATOM 1434 C CA . PHE A 1 183 ? 18.201 -4.267 -0.613 1.00 95.12 183 PHE A CA 1
ATOM 1435 C C . PHE A 1 183 ? 19.289 -5.077 -1.309 1.00 95.12 183 PHE A C 1
ATOM 1437 O O . PHE A 1 183 ? 19.788 -4.614 -2.334 1.00 95.12 183 PHE A O 1
ATOM 1444 N N . ALA A 1 184 ? 19.627 -6.258 -0.787 1.00 95.44 184 ALA A N 1
ATOM 1445 C CA . ALA A 1 184 ? 20.587 -7.167 -1.402 1.00 95.44 184 ALA A CA 1
ATOM 1446 C C . ALA A 1 184 ? 20.117 -7.630 -2.789 1.00 95.44 184 ALA A C 1
ATOM 1448 O O . ALA A 1 184 ? 20.929 -7.754 -3.701 1.00 95.44 184 ALA A O 1
ATOM 1449 N N . TYR A 1 185 ? 18.807 -7.829 -2.964 1.00 94.94 185 TYR A N 1
ATOM 1450 C CA . TYR A 1 185 ? 18.231 -8.185 -4.258 1.00 94.94 185 TYR A CA 1
ATOM 1451 C C . TYR A 1 185 ? 18.081 -6.983 -5.204 1.00 94.94 185 TYR A C 1
ATOM 1453 O O . TYR A 1 185 ? 18.615 -6.983 -6.311 1.00 94.94 185 TYR A O 1
ATOM 1461 N N . ASP A 1 186 ? 17.312 -5.963 -4.806 1.00 94.19 186 ASP A N 1
ATOM 1462 C CA . ASP A 1 186 ? 17.037 -4.796 -5.648 1.00 94.19 186 ASP A CA 1
ATOM 1463 C C . ASP A 1 186 ? 16.547 -3.601 -4.822 1.00 94.19 186 ASP A C 1
ATOM 1465 O O . ASP A 1 186 ? 15.432 -3.576 -4.288 1.00 94.19 186 ASP A O 1
ATOM 1469 N N . LYS A 1 187 ? 17.339 -2.526 -4.826 1.00 93.56 187 LYS A N 1
ATOM 1470 C CA . LYS A 1 187 ? 17.011 -1.262 -4.154 1.00 93.56 187 LYS A CA 1
ATOM 1471 C C . LYS A 1 187 ? 15.675 -0.657 -4.603 1.00 93.56 187 LYS A C 1
ATOM 1473 O O . LYS A 1 187 ? 15.025 0.034 -3.811 1.00 93.56 187 LYS A O 1
ATOM 1478 N N . ALA A 1 188 ? 15.236 -0.920 -5.836 1.00 93.44 188 ALA A N 1
ATOM 1479 C CA . ALA A 1 188 ? 13.976 -0.412 -6.374 1.00 93.44 188 ALA A CA 1
ATOM 1480 C C . ALA A 1 188 ? 12.727 -1.003 -5.687 1.00 93.44 188 ALA A C 1
ATOM 1482 O O . ALA A 1 188 ? 11.634 -0.452 -5.838 1.00 93.44 188 ALA A O 1
ATOM 1483 N N . LEU A 1 189 ? 12.869 -2.084 -4.906 1.00 94.75 189 LEU A N 1
ATOM 1484 C CA . LEU A 1 189 ? 11.784 -2.649 -4.093 1.00 94.75 189 LEU A CA 1
ATOM 1485 C C . LEU A 1 189 ? 11.333 -1.715 -2.975 1.00 94.75 189 LEU A C 1
ATOM 1487 O O . LEU A 1 189 ? 10.147 -1.645 -2.661 1.00 94.75 189 LEU A O 1
ATOM 1491 N N . LEU A 1 190 ? 12.267 -0.971 -2.387 1.00 95.12 190 LEU A N 1
ATOM 1492 C CA . LEU A 1 190 ? 11.980 -0.077 -1.269 1.00 95.12 190 LEU A CA 1
ATOM 1493 C C . LEU A 1 190 ? 12.061 1.392 -1.686 1.00 95.12 190 LEU A C 1
ATOM 1495 O O . LEU A 1 190 ? 11.242 2.204 -1.255 1.00 95.12 190 LEU A O 1
ATOM 1499 N N . VAL A 1 191 ? 12.969 1.750 -2.594 1.00 95.19 191 VAL A N 1
ATOM 1500 C CA . VAL A 1 191 ? 13.188 3.138 -3.025 1.00 95.19 191 VAL A CA 1
ATOM 1501 C C . VAL A 1 191 ? 12.549 3.381 -4.391 1.00 95.19 191 VAL A C 1
ATOM 1503 O O . VAL A 1 191 ? 12.692 2.586 -5.311 1.00 95.19 191 VAL A O 1
ATOM 1506 N N . ALA A 1 192 ? 11.797 4.477 -4.529 1.00 93.69 192 ALA A N 1
ATOM 1507 C CA . ALA A 1 192 ? 11.131 4.800 -5.790 1.00 93.69 192 ALA A CA 1
ATOM 1508 C C . ALA A 1 192 ? 12.130 5.336 -6.818 1.00 93.69 192 ALA A C 1
ATOM 1510 O O . ALA A 1 192 ? 12.988 6.149 -6.488 1.00 93.69 192 ALA A O 1
ATOM 1511 N N . ASP A 1 193 ? 11.967 4.927 -8.075 1.00 92.31 193 ASP A N 1
ATOM 1512 C CA . ASP A 1 193 ? 12.740 5.468 -9.190 1.00 92.31 193 ASP A CA 1
ATOM 1513 C C . ASP A 1 193 ? 12.223 6.878 -9.553 1.00 92.31 193 ASP A C 1
ATOM 1515 O O . ASP A 1 193 ? 11.063 7.016 -9.989 1.00 92.31 193 ASP A O 1
ATOM 1519 N N . PRO A 1 194 ? 13.049 7.931 -9.386 1.00 93.62 194 PRO A N 1
ATOM 1520 C CA . PRO A 1 194 ? 12.620 9.309 -9.599 1.00 93.62 194 PRO A CA 1
ATOM 1521 C C . PRO A 1 194 ? 12.441 9.660 -11.082 1.00 93.62 194 PRO A C 1
ATOM 1523 O O . PRO A 1 194 ? 11.803 10.664 -11.387 1.00 93.62 194 PRO A O 1
ATOM 1526 N N . ARG A 1 195 ? 12.949 8.849 -12.023 1.00 94.00 195 ARG A N 1
ATOM 1527 C CA . ARG A 1 195 ? 12.968 9.194 -13.455 1.00 94.00 195 ARG A CA 1
ATOM 1528 C C . ARG A 1 195 ? 11.566 9.449 -14.023 1.00 94.00 195 ARG A C 1
ATOM 1530 O O . ARG A 1 195 ? 10.628 8.670 -13.804 1.00 94.00 195 ARG A O 1
ATOM 1537 N N . ARG A 1 196 ? 11.427 10.525 -14.804 1.00 94.50 196 ARG A N 1
ATOM 1538 C CA . ARG A 1 196 ? 10.206 10.940 -15.523 1.00 94.50 196 ARG A CA 1
ATOM 1539 C C . ARG A 1 196 ? 10.546 11.363 -16.953 1.00 94.50 196 ARG A C 1
ATOM 1541 O O . ARG A 1 196 ? 11.709 11.588 -17.267 1.00 94.50 196 ARG A O 1
ATOM 1548 N N . SER A 1 197 ? 9.542 11.403 -17.828 1.00 93.50 197 SER A N 1
ATOM 1549 C CA . SER A 1 197 ? 9.719 11.880 -19.201 1.00 93.50 197 SER A CA 1
ATOM 1550 C C . SER A 1 197 ? 10.013 13.375 -19.200 1.00 93.50 197 SER A C 1
ATOM 1552 O O . SER A 1 197 ? 9.242 14.153 -18.639 1.00 93.50 197 SER A O 1
ATOM 1554 N N . GLU A 1 198 ? 11.107 13.765 -19.845 1.00 94.81 198 GLU A N 1
ATOM 1555 C CA . GLU A 1 198 ? 11.417 15.170 -20.099 1.00 94.81 198 GLU A CA 1
ATOM 1556 C C . GLU A 1 198 ? 10.361 15.785 -21.029 1.00 94.81 198 GLU A C 1
ATOM 1558 O O . GLU A 1 198 ? 9.855 15.127 -21.942 1.00 94.81 198 GLU A O 1
ATOM 1563 N N . ALA A 1 199 ? 10.026 17.056 -20.803 1.00 96.62 199 ALA A N 1
ATOM 1564 C CA . ALA A 1 199 ? 9.089 17.776 -21.658 1.00 96.62 199 ALA A CA 1
ATOM 1565 C C . ALA A 1 199 ? 9.667 17.977 -23.070 1.00 96.62 199 ALA A C 1
ATOM 1567 O O . ALA A 1 199 ? 10.851 18.291 -23.229 1.00 96.62 199 ALA A O 1
ATOM 1568 N N . LYS A 1 200 ? 8.813 17.854 -24.093 1.00 96.56 200 LYS A N 1
ATOM 1569 C CA . LYS A 1 200 ? 9.168 18.162 -25.486 1.00 96.56 200 LYS A CA 1
ATOM 1570 C C . LYS A 1 200 ? 9.649 19.612 -25.609 1.00 96.56 200 LYS A C 1
ATOM 1572 O O . LYS A 1 200 ? 9.083 20.509 -24.985 1.00 96.56 200 LYS A O 1
ATOM 1577 N N . LYS A 1 201 ? 10.677 19.842 -26.429 1.00 96.19 201 LYS A N 1
ATOM 1578 C CA . LYS A 1 201 ? 11.181 21.183 -26.759 1.00 96.19 201 LYS A CA 1
ATOM 1579 C C . LYS A 1 201 ? 10.820 21.529 -28.207 1.00 96.19 201 LYS A C 1
ATOM 1581 O O . LYS A 1 201 ? 10.722 20.640 -29.049 1.00 96.19 201 LYS A O 1
ATOM 1586 N N . PHE A 1 202 ? 10.598 22.812 -28.498 1.00 95.75 202 PHE A N 1
ATOM 1587 C CA . PHE A 1 202 ? 10.317 23.293 -29.859 1.00 95.75 202 PHE A CA 1
ATOM 1588 C C . PHE A 1 202 ? 11.494 23.000 -30.801 1.00 95.75 202 PHE A C 1
ATOM 1590 O O . PHE A 1 202 ? 12.623 22.903 -30.332 1.00 95.75 202 PHE A O 1
ATOM 1597 N N . GLY A 1 203 ? 11.270 22.888 -32.114 1.00 94.44 203 GLY A N 1
ATOM 1598 C CA . GLY A 1 203 ? 12.352 22.656 -33.091 1.00 94.44 203 GLY A CA 1
ATOM 1599 C C . GLY A 1 203 ? 12.791 21.192 -33.237 1.00 94.44 203 GLY A C 1
ATOM 1600 O O . GLY A 1 203 ? 13.909 20.907 -33.668 1.00 94.44 203 GLY A O 1
ATOM 1601 N N . GLY A 1 204 ? 11.934 20.249 -32.853 1.00 95.81 204 GLY A N 1
ATOM 1602 C CA . GLY A 1 204 ? 12.135 18.827 -33.100 1.00 95.81 204 GLY A CA 1
ATOM 1603 C C . GLY A 1 204 ? 10.996 17.967 -32.553 1.00 95.81 204 GLY A C 1
ATOM 1604 O O . GLY A 1 204 ? 10.070 18.483 -31.917 1.00 95.81 204 GLY A O 1
ATOM 1605 N N . PRO A 1 205 ? 11.028 16.650 -32.805 1.00 96.00 205 PRO A N 1
ATOM 1606 C CA . PRO A 1 205 ? 9.943 15.761 -32.407 1.00 96.00 205 PRO A CA 1
ATOM 1607 C C . PRO A 1 205 ? 9.934 15.435 -30.903 1.00 96.00 205 PRO A C 1
ATOM 1609 O O . PRO A 1 205 ? 8.870 15.118 -30.373 1.00 96.00 205 PRO A O 1
ATOM 1612 N N . GLY A 1 206 ? 11.068 15.549 -30.199 1.00 96.25 206 GLY A N 1
ATOM 1613 C CA . GLY A 1 206 ? 11.223 15.094 -28.810 1.00 96.25 206 GLY A CA 1
ATOM 1614 C C . GLY A 1 206 ? 11.867 16.111 -27.864 1.00 96.25 206 GLY A C 1
ATOM 1615 O O . GLY A 1 206 ? 12.055 17.275 -28.202 1.00 96.25 206 GLY A O 1
ATOM 1616 N N . ALA A 1 207 ? 12.211 15.664 -26.651 1.00 96.44 207 ALA A N 1
ATOM 1617 C CA . ALA A 1 207 ? 12.863 16.514 -25.647 1.00 96.44 207 ALA A CA 1
ATOM 1618 C C . ALA A 1 207 ? 14.259 16.989 -26.093 1.00 96.44 207 ALA A C 1
ATOM 1620 O O . ALA A 1 207 ? 14.625 18.137 -25.859 1.00 96.44 207 ALA A O 1
ATOM 1621 N N . ARG A 1 208 ? 15.017 16.112 -26.765 1.00 95.50 208 ARG A N 1
ATOM 1622 C CA . ARG A 1 208 ? 16.394 16.379 -27.222 1.00 95.50 208 ARG A CA 1
ATOM 1623 C C . ARG A 1 208 ? 16.587 16.234 -28.734 1.00 95.50 208 ARG A C 1
ATOM 1625 O O . ARG A 1 208 ? 17.532 16.788 -29.282 1.00 95.50 208 ARG A O 1
ATOM 1632 N N . ALA A 1 209 ? 15.696 15.507 -29.409 1.00 96.38 209 ALA A N 1
ATOM 1633 C CA . ALA A 1 209 ? 15.751 15.317 -30.856 1.00 96.38 209 ALA A CA 1
ATOM 1634 C C . ALA A 1 209 ? 15.449 16.633 -31.589 1.00 96.38 209 ALA A C 1
ATOM 1636 O O . ALA A 1 209 ? 14.507 17.339 -31.223 1.00 96.38 209 ALA A O 1
ATOM 1637 N N . ARG A 1 210 ? 16.222 16.936 -32.636 1.00 95.00 210 ARG A N 1
ATOM 1638 C CA . ARG A 1 210 ? 16.061 18.104 -33.516 1.00 95.00 210 ARG A CA 1
ATOM 1639 C C . ARG A 1 210 ? 15.730 17.650 -34.933 1.00 95.00 210 ARG A C 1
ATOM 1641 O O . ARG A 1 210 ? 16.112 16.550 -35.320 1.00 95.00 210 ARG A O 1
ATOM 1648 N N . TYR A 1 211 ? 15.021 18.484 -35.692 1.00 95.44 211 TYR A N 1
ATOM 1649 C CA . TYR A 1 211 ? 14.873 18.247 -37.130 1.00 95.44 211 TYR A CA 1
ATOM 1650 C C . TYR A 1 211 ? 16.223 18.416 -37.840 1.00 95.44 211 TYR A C 1
ATOM 1652 O O . TYR A 1 211 ? 17.054 19.225 -37.419 1.00 95.44 211 TYR A O 1
ATOM 1660 N N . GLN A 1 212 ? 16.443 17.635 -38.897 1.00 94.94 212 GLN A N 1
ATOM 1661 C CA . GLN A 1 212 ? 17.665 17.691 -39.694 1.00 94.94 212 GLN A CA 1
ATOM 1662 C C . GLN A 1 212 ? 17.770 19.042 -40.419 1.00 94.94 212 GLN A C 1
ATOM 1664 O O . GLN A 1 212 ? 16.787 19.525 -40.979 1.00 94.94 212 GLN A O 1
ATOM 1669 N N . LYS A 1 213 ? 18.960 19.656 -40.406 1.00 94.31 213 LYS A N 1
ATOM 1670 C CA . LYS A 1 213 ? 19.247 20.900 -41.138 1.00 94.31 213 LYS A CA 1
ATOM 1671 C C . LYS A 1 213 ? 19.734 20.576 -42.554 1.00 94.31 213 LYS A C 1
ATOM 1673 O O . LYS A 1 213 ? 20.538 19.664 -42.715 1.00 94.31 213 LYS A O 1
ATOM 1678 N N . SER A 1 214 ? 19.277 21.332 -43.554 1.00 92.62 214 SER A N 1
ATOM 1679 C CA . SER A 1 214 ? 19.637 21.139 -44.970 1.00 92.62 214 SER A CA 1
ATOM 1680 C C . SER A 1 214 ? 20.841 21.960 -45.450 1.00 92.62 214 SER A C 1
ATOM 1682 O O . SER A 1 214 ? 21.306 21.699 -46.551 1.00 92.62 214 SER A O 1
ATOM 1684 N N . TYR A 1 215 ? 21.351 22.912 -44.652 1.00 87.94 215 TYR A N 1
ATOM 1685 C CA . TYR A 1 215 ? 22.530 23.767 -44.932 1.00 87.94 215 TYR A CA 1
ATOM 1686 C C . TYR A 1 215 ? 22.599 24.399 -46.340 1.00 87.94 215 TYR A C 1
ATOM 1688 O O . TYR A 1 215 ? 23.681 24.781 -46.780 1.00 87.94 215 TYR A O 1
ATOM 1696 N N . ARG A 1 216 ? 21.464 24.494 -47.036 1.00 75.25 216 ARG A N 1
ATOM 1697 C CA . ARG A 1 216 ? 21.360 25.029 -48.392 1.00 75.25 216 ARG A CA 1
ATOM 1698 C C . ARG A 1 216 ? 21.134 26.531 -48.373 1.00 75.25 216 ARG A C 1
ATOM 1700 O O . ARG A 1 216 ? 20.442 26.988 -47.435 1.00 75.25 216 ARG A O 1
#

Sequence (216 aa):
MVDTIFSDVAQPDQARIVALNAHNFLKNGGHAVISIKANCIDSTAEPEAVFAGEVNKLKEEKFKPREQGTMTRQEPIQAVQTFGRKKTATAVAHCKKGRGLIKVNGRPLEHLEPQILRMKLQEPLLVVGKERFQDVDIRIRVSGGGHVAQIYAVRQALAKALVAYYHKYVDEQSKKELKDQFFAYDKALLVADPRRSEAKKFGGPGARARYQKSYR